Protein AF-A0A820G602-F1 (afdb_monomer)

Radius of gyration: 16.08 Å; Cα contacts (8 Å, |Δi|>4): 334; chains: 1; bounding box: 43×34×41 Å

Structure (mmCIF, N/CA/C/O backbone):
data_AF-A0A820G602-F1
#
_entry.id   AF-A0A820G602-F1
#
loop_
_atom_site.group_PDB
_atom_site.id
_atom_site.type_symbol
_atom_site.label_atom_id
_atom_site.label_alt_id
_atom_site.label_comp_id
_atom_site.label_asym_id
_atom_site.label_entity_id
_atom_site.label_seq_id
_atom_site.pdbx_PDB_ins_code
_atom_site.Cartn_x
_atom_site.Cartn_y
_atom_site.Cartn_z
_atom_site.occupancy
_atom_site.B_iso_or_equiv
_atom_site.auth_seq_id
_atom_site.auth_comp_id
_atom_site.auth_asym_id
_atom_site.auth_atom_id
_atom_site.pdbx_PDB_model_num
ATOM 1 N N . LEU A 1 1 ? -22.737 11.277 -10.919 1.00 36.53 1 LEU A N 1
ATOM 2 C CA . LEU A 1 1 ? -23.118 11.255 -9.490 1.00 36.53 1 LEU A CA 1
ATOM 3 C C . LEU A 1 1 ? -22.061 12.029 -8.720 1.00 36.53 1 LEU A C 1
ATOM 5 O O . LEU A 1 1 ? -20.989 11.486 -8.482 1.00 36.53 1 LEU A O 1
ATOM 9 N N . LEU A 1 2 ? -22.331 13.298 -8.410 1.00 34.22 2 LEU A N 1
ATOM 10 C CA . LEU A 1 2 ? -21.538 14.031 -7.430 1.00 34.22 2 LEU A CA 1
ATOM 11 C C . LEU A 1 2 ? -21.716 13.330 -6.078 1.00 34.22 2 LEU A C 1
ATOM 13 O O . LEU A 1 2 ? -22.842 13.138 -5.623 1.00 34.22 2 LEU A O 1
ATOM 17 N N . PHE A 1 3 ? -20.614 12.887 -5.479 1.00 49.41 3 PHE A N 1
ATOM 18 C CA . PHE A 1 3 ? -20.607 12.390 -4.109 1.00 49.41 3 PHE A CA 1
ATOM 19 C C . PHE A 1 3 ? -21.073 13.522 -3.190 1.00 49.41 3 PHE A C 1
ATOM 21 O O . PHE A 1 3 ? -20.454 14.584 -3.166 1.00 49.41 3 PHE A O 1
ATOM 28 N N . ILE A 1 4 ? -22.119 13.289 -2.394 1.00 47.59 4 ILE A N 1
ATOM 29 C CA . ILE A 1 4 ? -22.323 14.058 -1.165 1.00 47.59 4 ILE A CA 1
ATOM 30 C C . ILE A 1 4 ? -21.182 13.630 -0.242 1.00 47.59 4 ILE A C 1
ATOM 32 O O . ILE A 1 4 ? -21.273 12.637 0.482 1.00 47.59 4 ILE A O 1
ATOM 36 N N . ILE A 1 5 ? -20.046 14.316 -0.345 1.00 57.25 5 ILE A N 1
ATOM 37 C CA . ILE A 1 5 ? -19.000 14.214 0.659 1.00 57.25 5 ILE A CA 1
ATOM 38 C C . ILE A 1 5 ? -19.613 14.809 1.921 1.00 57.25 5 ILE A C 1
ATOM 40 O O . ILE A 1 5 ? -20.009 15.971 1.943 1.00 57.25 5 ILE A O 1
ATOM 44 N N . ASN A 1 6 ? -19.751 13.992 2.962 1.00 68.44 6 ASN A N 1
ATOM 45 C CA . ASN A 1 6 ? -20.159 14.488 4.266 1.00 68.44 6 ASN A CA 1
ATOM 46 C C . ASN A 1 6 ? -19.109 15.519 4.715 1.00 68.44 6 ASN A C 1
ATOM 48 O O . ASN A 1 6 ? -17.967 15.143 4.986 1.00 68.44 6 ASN A O 1
ATOM 52 N N . TYR A 1 7 ? -19.488 16.798 4.756 1.00 71.44 7 TYR A N 1
ATOM 53 C CA . TYR A 1 7 ? -18.590 17.909 5.086 1.00 71.44 7 TYR A CA 1
ATOM 54 C C . TYR A 1 7 ? -17.872 17.704 6.421 1.00 71.44 7 TYR A C 1
ATOM 56 O O . TYR A 1 7 ? -16.685 18.004 6.517 1.00 71.44 7 TYR A O 1
ATOM 64 N N . ASN A 1 8 ? -18.536 17.089 7.407 1.00 73.44 8 ASN A N 1
ATOM 65 C CA . ASN A 1 8 ? -17.904 16.756 8.682 1.00 73.44 8 ASN A CA 1
ATOM 66 C C . ASN A 1 8 ? -16.764 15.758 8.469 1.00 73.44 8 ASN A C 1
ATOM 68 O O . ASN A 1 8 ? -15.664 15.953 8.970 1.00 73.44 8 ASN A O 1
ATOM 72 N N . LYS A 1 9 ? -16.993 14.709 7.671 1.00 79.00 9 LYS A N 1
ATOM 73 C CA . LYS A 1 9 ? -15.964 13.704 7.377 1.00 79.00 9 LYS A CA 1
ATOM 74 C C . LYS A 1 9 ? -14.769 14.308 6.637 1.00 79.00 9 LYS A C 1
ATOM 76 O O . LYS A 1 9 ? -13.642 13.934 6.939 1.00 79.00 9 LYS A O 1
ATOM 81 N N . LEU A 1 10 ? -15.007 15.218 5.692 1.00 79.62 10 LEU A N 1
ATOM 82 C CA . LEU A 1 10 ? -13.926 15.906 4.986 1.00 79.62 10 LEU A CA 1
ATOM 83 C C . LEU A 1 10 ? -13.111 16.779 5.945 1.00 79.62 10 LEU A C 1
ATOM 85 O O . LEU A 1 10 ? -11.894 16.654 5.974 1.00 79.62 10 LEU A O 1
ATOM 89 N N . PHE A 1 11 ? -13.785 17.573 6.781 1.00 79.06 11 PHE A N 1
ATOM 90 C CA . PHE A 1 11 ? -13.139 18.408 7.792 1.00 79.06 11 PHE A CA 1
ATOM 91 C C . PHE A 1 11 ? -12.258 17.588 8.746 1.00 79.06 11 PHE A C 1
ATOM 93 O O . PHE A 1 11 ? -11.092 17.922 8.937 1.00 79.06 11 PHE A O 1
ATOM 100 N N . TYR A 1 12 ? -12.772 16.477 9.290 1.00 79.31 12 TYR A N 1
ATOM 101 C CA . TYR A 1 12 ? -11.990 15.596 10.168 1.00 79.31 12 TYR A CA 1
ATOM 102 C C . TYR A 1 12 ? -10.765 14.999 9.468 1.00 79.31 12 TYR A C 1
ATOM 104 O O . TYR A 1 12 ? -9.694 14.926 10.066 1.00 79.31 12 TYR A O 1
ATOM 112 N N . VAL A 1 13 ? -10.906 14.574 8.207 1.00 83.19 13 VAL A N 1
ATOM 113 C CA . VAL A 1 13 ? -9.786 14.027 7.427 1.00 83.19 13 VAL A CA 1
ATOM 114 C C . VAL A 1 13 ? -8.696 15.078 7.222 1.00 83.19 13 VAL A C 1
ATOM 116 O O . VAL A 1 13 ? -7.532 14.768 7.459 1.00 83.19 13 VAL A O 1
ATOM 119 N N . THR A 1 14 ? -9.068 16.306 6.854 1.00 78.75 14 THR A N 1
ATOM 120 C CA . THR A 1 14 ? -8.123 17.415 6.664 1.00 78.75 14 THR A CA 1
ATOM 121 C C . THR A 1 14 ? -7.446 17.814 7.977 1.00 78.75 14 THR A C 1
ATOM 123 O O . THR A 1 14 ? -6.227 17.924 8.025 1.00 78.75 14 THR A O 1
ATOM 126 N N . TYR A 1 15 ? -8.198 17.926 9.076 1.00 79.56 15 TYR A N 1
ATOM 127 C CA . TYR A 1 15 ? -7.631 18.260 10.386 1.00 79.56 15 TYR A CA 1
ATOM 128 C C . TYR A 1 15 ? -6.625 17.208 10.886 1.00 79.56 15 TYR A C 1
ATOM 130 O O . TYR A 1 15 ? -5.530 17.534 11.350 1.00 79.56 15 TYR A O 1
ATOM 138 N N . GLU A 1 16 ? -6.963 15.919 10.780 1.00 81.06 16 GLU A N 1
ATOM 139 C CA . GLU A 1 16 ? -6.028 14.854 11.151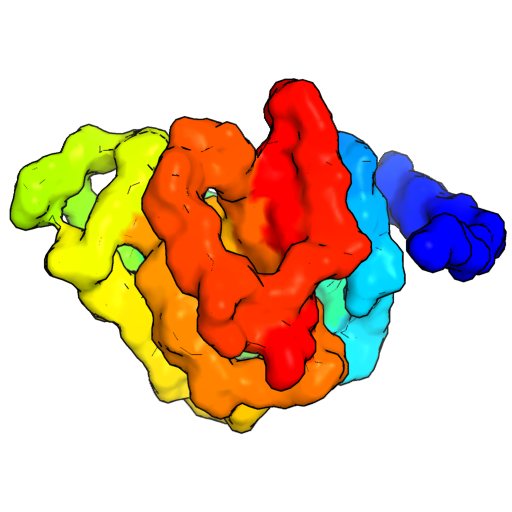 1.00 81.06 16 GLU A CA 1
ATOM 140 C C . GLU A 1 16 ? -4.845 14.741 10.176 1.00 81.06 16 GLU A C 1
ATOM 142 O O . GLU A 1 16 ? -3.813 14.185 10.539 1.00 81.06 16 GLU A O 1
ATOM 147 N N . GLU A 1 17 ? -4.967 15.210 8.931 1.00 85.00 17 GLU A N 1
ATOM 148 C CA . GLU A 1 17 ? -3.828 15.322 8.020 1.00 85.00 17 GLU A CA 1
ATOM 149 C C . GLU A 1 17 ? -2.841 16.388 8.502 1.00 85.00 17 GLU A C 1
ATOM 151 O O . GLU A 1 17 ? -1.663 16.078 8.671 1.00 85.00 17 GLU A O 1
ATOM 156 N N . GLU A 1 18 ? -3.320 17.602 8.773 1.00 79.94 18 GLU A N 1
ATOM 157 C CA . GLU A 1 18 ? -2.494 18.739 9.203 1.00 79.94 18 GLU A CA 1
ATOM 158 C C . GLU A 1 18 ? -1.742 18.466 10.512 1.00 79.94 18 GLU A C 1
ATOM 160 O O . GLU A 1 18 ? -0.625 18.942 10.710 1.00 79.94 18 GLU A O 1
ATOM 165 N N . THR A 1 19 ? -2.332 17.666 11.401 1.00 81.44 19 THR A N 1
ATOM 166 C CA . THR A 1 19 ? -1.770 17.360 12.725 1.00 81.44 19 THR A CA 1
ATOM 167 C C . THR A 1 19 ? -0.906 16.093 12.762 1.00 81.44 19 THR A C 1
ATOM 169 O O . THR A 1 19 ? -0.217 15.847 13.756 1.00 81.44 19 THR A O 1
ATOM 172 N N . ASN A 1 20 ? -0.887 15.271 11.704 1.00 89.50 20 ASN A N 1
ATOM 173 C CA . ASN A 1 20 ? -0.125 14.021 11.695 1.00 89.50 20 ASN A CA 1
ATOM 174 C C . ASN A 1 20 ? 1.313 14.226 11.207 1.00 89.50 20 ASN A C 1
ATOM 176 O O . ASN A 1 20 ? 1.560 14.554 10.048 1.00 89.50 20 ASN A O 1
ATOM 180 N N . LYS A 1 21 ? 2.283 13.894 12.064 1.00 90.81 21 LYS A N 1
ATOM 181 C CA . LYS A 1 21 ? 3.719 14.057 11.782 1.00 90.81 21 LYS A CA 1
ATOM 182 C C . LYS A 1 21 ? 4.243 13.325 10.536 1.00 90.81 21 LYS A C 1
ATOM 184 O O . LYS A 1 21 ? 5.323 13.660 10.066 1.00 90.81 21 LYS A O 1
ATOM 189 N N . TYR A 1 22 ? 3.538 12.308 10.030 1.00 92.31 22 TYR A N 1
ATOM 190 C CA . TYR A 1 22 ? 3.945 11.579 8.824 1.00 92.31 22 TYR A CA 1
ATOM 191 C C . TYR A 1 22 ? 3.287 12.106 7.548 1.00 92.31 22 TYR A C 1
ATOM 193 O O . TYR A 1 22 ? 3.786 11.804 6.467 1.00 92.31 22 TYR A O 1
ATOM 201 N N . ALA A 1 23 ? 2.192 12.871 7.642 1.00 90.25 23 ALA A N 1
ATOM 202 C CA . ALA A 1 23 ? 1.401 13.272 6.477 1.00 90.25 23 ALA A CA 1
ATOM 203 C C . ALA A 1 23 ? 2.241 14.031 5.442 1.00 90.25 23 ALA A C 1
ATOM 205 O O . ALA A 1 23 ? 2.237 13.677 4.264 1.00 90.25 23 ALA A O 1
ATOM 206 N N . SER A 1 24 ? 3.023 15.013 5.896 1.00 89.75 24 SER A N 1
ATOM 207 C CA . SER A 1 24 ? 3.898 15.833 5.049 1.00 89.75 24 SER A CA 1
ATOM 208 C C . SER A 1 24 ? 5.086 15.075 4.448 1.00 89.75 24 SER A C 1
ATOM 210 O O . SER A 1 24 ? 5.707 15.576 3.515 1.00 89.75 24 SER A O 1
ATOM 212 N N . LEU A 1 25 ? 5.399 13.875 4.950 1.00 94.00 25 LEU A N 1
ATOM 213 C CA . LEU A 1 25 ? 6.505 13.040 4.468 1.00 94.00 25 LEU A CA 1
ATOM 214 C C . LEU A 1 25 ? 6.073 12.064 3.366 1.00 94.00 25 LEU A C 1
ATOM 216 O O . LEU A 1 25 ? 6.915 11.512 2.660 1.00 94.00 25 LEU A O 1
ATOM 220 N N . VAL A 1 26 ? 4.770 11.815 3.216 1.00 94.12 26 VAL A N 1
ATOM 221 C CA . VAL A 1 26 ? 4.254 10.961 2.140 1.00 94.12 26 VAL A CA 1
ATOM 222 C C . VAL A 1 26 ? 4.432 11.674 0.803 1.00 94.12 26 VAL A C 1
ATOM 224 O O . VAL A 1 26 ? 3.948 12.793 0.629 1.00 94.12 26 VAL A O 1
ATOM 227 N N . PHE A 1 27 ? 5.043 10.986 -0.163 1.00 92.00 27 PHE A N 1
ATOM 228 C CA . PHE A 1 27 ? 5.264 11.456 -1.535 1.00 92.00 27 PHE A CA 1
ATOM 229 C C . PHE A 1 27 ? 3.980 11.436 -2.387 1.00 92.00 27 PHE A C 1
ATOM 231 O O . PHE A 1 27 ? 3.929 10.858 -3.465 1.00 92.00 27 PHE A O 1
ATOM 238 N N . MET A 1 28 ? 2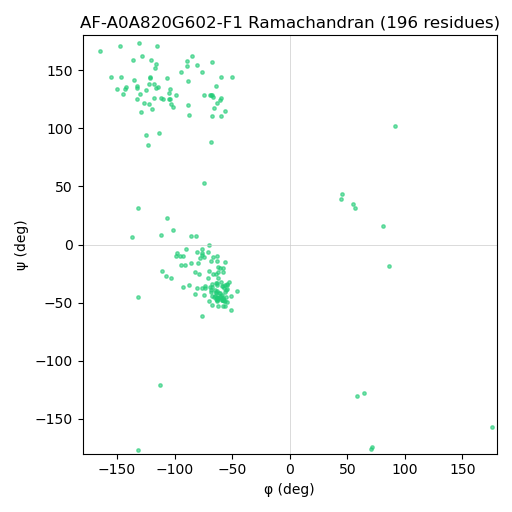.927 12.071 -1.880 1.00 91.94 28 MET A N 1
ATOM 239 C CA . MET A 1 28 ? 1.642 12.291 -2.539 1.00 91.94 28 MET A CA 1
ATOM 240 C C . MET A 1 28 ? 1.214 13.736 -2.287 1.00 91.94 28 MET A C 1
ATOM 242 O O . MET A 1 28 ? 1.650 14.366 -1.320 1.00 91.94 28 MET A O 1
ATOM 246 N N . SER A 1 29 ? 0.333 14.276 -3.121 1.00 91.44 29 SER A N 1
ATOM 247 C CA . SER A 1 29 ? -0.314 15.549 -2.788 1.00 91.44 29 SER A CA 1
ATOM 248 C C . SER A 1 29 ? -1.256 15.391 -1.584 1.00 91.44 29 SER A C 1
ATOM 250 O O . SER A 1 29 ? -1.747 14.295 -1.300 1.00 91.44 29 SER A O 1
ATOM 252 N N . ALA A 1 30 ? -1.547 16.493 -0.884 1.00 90.44 30 ALA A N 1
ATOM 253 C CA . ALA A 1 30 ? -2.532 16.491 0.205 1.00 90.44 30 ALA A CA 1
ATOM 254 C C . ALA A 1 30 ? -3.909 16.004 -0.263 1.00 90.44 30 ALA A C 1
ATOM 256 O O . ALA A 1 30 ? -4.582 15.231 0.413 1.00 90.44 30 ALA A O 1
ATOM 257 N N . GLU A 1 31 ? -4.298 16.374 -1.483 1.00 89.75 31 GLU A N 1
ATOM 258 C CA . GLU A 1 31 ? -5.542 15.904 -2.079 1.00 89.75 31 GLU A CA 1
ATOM 259 C C . GLU A 1 31 ? -5.572 14.383 -2.265 1.00 89.75 31 GLU A C 1
ATOM 261 O O . GLU A 1 31 ? -6.549 13.742 -1.888 1.00 89.75 31 GLU A O 1
ATOM 266 N N . GLU A 1 32 ? -4.505 13.783 -2.794 1.00 92.31 32 GLU A N 1
ATOM 267 C CA . GLU A 1 32 ? -4.427 12.329 -2.983 1.00 92.31 32 GLU A CA 1
ATOM 268 C C . GLU A 1 32 ? -4.465 11.585 -1.646 1.00 92.31 32 GLU A C 1
ATOM 270 O O . GLU A 1 32 ? -5.200 10.602 -1.506 1.00 92.31 32 GLU A O 1
ATOM 275 N N . ARG A 1 33 ? -3.748 12.091 -0.633 1.00 94.12 33 ARG A N 1
ATOM 276 C CA . ARG A 1 33 ? -3.827 11.553 0.731 1.00 94.12 33 ARG A CA 1
ATOM 277 C C . ARG A 1 33 ? -5.245 11.630 1.279 1.00 94.12 33 ARG A C 1
ATOM 279 O O . ARG A 1 33 ? -5.748 10.626 1.784 1.00 94.12 33 ARG A O 1
ATOM 286 N N . ASN A 1 34 ? -5.904 12.777 1.144 1.00 92.62 34 ASN A N 1
ATOM 287 C CA . ASN A 1 34 ? -7.266 12.984 1.628 1.00 92.62 34 ASN A CA 1
ATOM 288 C C . ASN A 1 34 ? -8.274 12.091 0.915 1.00 92.62 34 ASN A C 1
ATOM 290 O O . ASN A 1 34 ? -9.120 11.482 1.570 1.00 92.62 34 ASN A O 1
ATOM 294 N N . ILE A 1 35 ? -8.143 11.925 -0.401 1.00 93.25 35 ILE A N 1
ATOM 295 C CA . ILE A 1 35 ? -8.945 10.975 -1.173 1.00 93.25 35 ILE A CA 1
ATOM 296 C C . ILE A 1 35 ? -8.792 9.569 -0.600 1.00 93.25 35 ILE A C 1
ATOM 298 O O . ILE A 1 35 ? -9.807 8.953 -0.286 1.00 93.25 35 ILE A O 1
ATOM 302 N N . ILE A 1 36 ? -7.566 9.063 -0.422 1.00 96.00 36 ILE A N 1
ATOM 303 C CA . ILE A 1 36 ? -7.339 7.722 0.145 1.00 96.00 36 ILE A CA 1
ATOM 304 C C . ILE A 1 36 ? -7.989 7.629 1.528 1.00 96.00 36 ILE A C 1
ATOM 306 O O . ILE A 1 36 ? -8.774 6.715 1.797 1.00 96.00 36 ILE A O 1
ATOM 310 N N . ARG A 1 37 ? -7.738 8.622 2.385 1.00 95.06 37 ARG A N 1
ATOM 311 C CA . ARG A 1 37 ? -8.260 8.695 3.751 1.00 95.06 37 ARG A CA 1
ATOM 312 C C . ARG A 1 37 ? -9.777 8.682 3.851 1.00 95.06 37 ARG A C 1
ATOM 314 O O . ARG A 1 37 ? -10.299 8.049 4.767 1.00 95.06 37 ARG A O 1
ATOM 321 N N . LEU A 1 38 ? -10.497 9.299 2.914 1.00 95.00 38 LEU A N 1
ATOM 322 C CA . LEU A 1 38 ? -11.964 9.257 2.883 1.00 95.00 38 LEU A CA 1
ATOM 323 C C . LEU A 1 38 ? -12.509 7.824 2.810 1.00 95.00 38 LEU A C 1
ATOM 325 O O . LEU A 1 38 ? -13.641 7.573 3.231 1.00 95.00 38 LEU A O 1
ATOM 329 N N . TYR A 1 39 ? -11.719 6.872 2.322 1.00 96.19 39 TYR A N 1
ATOM 330 C CA . TYR A 1 39 ? -12.107 5.471 2.238 1.00 96.19 39 TYR A CA 1
ATOM 331 C C . TYR A 1 39 ? -11.572 4.614 3.392 1.00 96.19 39 TYR A C 1
ATOM 333 O O . TYR A 1 39 ? -11.987 3.460 3.478 1.00 96.19 39 TYR A O 1
ATOM 341 N N . LEU A 1 40 ? -10.710 5.113 4.283 1.00 97.31 40 LEU A N 1
ATOM 342 C CA . LEU A 1 40 ? -10.138 4.327 5.388 1.00 97.31 40 LEU A CA 1
ATOM 343 C C . LEU A 1 40 ? -11.004 4.391 6.659 1.00 97.31 40 LEU A C 1
ATOM 345 O O . LEU A 1 40 ? -11.766 5.335 6.861 1.00 97.31 40 LEU A O 1
ATOM 349 N N . ASN A 1 41 ? -10.917 3.354 7.497 1.00 96.69 41 ASN A N 1
ATOM 350 C CA . ASN A 1 41 ? -11.515 3.289 8.833 1.00 96.69 41 ASN A CA 1
ATOM 351 C C . ASN A 1 41 ? -10.898 2.126 9.635 1.00 96.69 41 ASN A C 1
ATOM 353 O O . ASN A 1 41 ? -10.279 1.221 9.069 1.00 96.69 41 ASN A O 1
ATOM 357 N N . LYS A 1 42 ? -11.142 2.132 10.950 1.00 97.50 42 LYS A N 1
ATOM 358 C CA . LYS A 1 42 ? -10.566 1.204 11.931 1.00 97.50 42 LYS A CA 1
ATOM 359 C C . LYS A 1 42 ? -11.055 -0.243 11.862 1.00 97.50 42 LYS A C 1
ATOM 361 O O . LYS A 1 42 ? -10.564 -1.035 12.651 1.00 97.50 42 LYS A O 1
ATOM 366 N N . SER A 1 43 ? -11.966 -0.613 10.962 1.00 98.06 43 SER A N 1
ATOM 367 C CA . SER A 1 43 ? -12.315 -2.022 10.723 1.00 98.06 43 SER A CA 1
ATOM 368 C C . SER A 1 43 ? -11.614 -2.615 9.500 1.00 98.06 43 SER A C 1
ATOM 370 O O . SER A 1 43 ? -11.683 -3.823 9.302 1.00 98.06 43 SER A O 1
ATOM 372 N N . HIS A 1 44 ? -10.952 -1.801 8.672 1.00 98.69 44 HIS A N 1
ATOM 373 C CA . HIS A 1 44 ? -10.350 -2.279 7.429 1.00 98.69 44 HIS A CA 1
ATOM 374 C C . HIS A 1 44 ? -9.042 -3.052 7.631 1.00 98.69 44 HIS A C 1
ATOM 376 O O . HIS A 1 44 ? -8.219 -2.725 8.491 1.00 98.69 44 HIS A O 1
ATOM 382 N N . THR A 1 45 ? -8.821 -4.011 6.735 1.00 98.88 45 THR A N 1
ATOM 383 C CA . THR A 1 45 ? -7.535 -4.653 6.455 1.00 98.88 45 THR A CA 1
ATOM 384 C C . THR A 1 45 ? -6.968 -4.095 5.152 1.00 98.88 45 THR A C 1
ATOM 386 O O . THR A 1 45 ? -7.611 -4.187 4.102 1.00 98.88 45 THR A O 1
ATOM 389 N N . MET A 1 46 ? -5.774 -3.503 5.214 1.00 98.81 46 MET A N 1
ATOM 390 C CA . MET A 1 46 ? -5.152 -2.801 4.091 1.00 98.81 46 MET A CA 1
ATOM 391 C C . MET A 1 46 ? -3.878 -3.493 3.601 1.00 98.81 46 MET A C 1
ATOM 393 O O . MET A 1 46 ? -3.038 -3.893 4.405 1.00 98.81 46 MET A O 1
ATOM 397 N N . LEU A 1 47 ? -3.743 -3.611 2.279 1.00 98.88 47 LEU A N 1
ATOM 398 C CA . LEU A 1 47 ? -2.524 -4.034 1.588 1.00 98.88 47 LEU A CA 1
ATOM 399 C C . LEU A 1 47 ? -1.858 -2.839 0.908 1.00 98.88 47 LEU A C 1
ATOM 401 O O . LEU A 1 47 ? -2.536 -1.995 0.327 1.00 98.88 47 LEU A O 1
ATOM 405 N N . GLU A 1 48 ? -0.536 -2.822 0.908 1.00 98.81 48 GLU A N 1
ATOM 406 C CA . GLU A 1 48 ? 0.285 -1.892 0.151 1.00 98.81 48 GLU A CA 1
ATOM 407 C C . GLU A 1 48 ? 1.361 -2.636 -0.646 1.00 98.81 48 GLU A C 1
ATOM 409 O O . GLU A 1 48 ? 2.111 -3.452 -0.109 1.00 98.81 48 GLU A O 1
ATOM 414 N N . TYR A 1 49 ? 1.449 -2.320 -1.934 1.00 98.56 49 TYR A N 1
ATOM 415 C CA . TYR A 1 49 ? 2.604 -2.620 -2.773 1.00 98.56 49 TYR A CA 1
ATOM 416 C C . TYR A 1 49 ? 3.430 -1.347 -2.932 1.00 98.56 49 TYR A C 1
ATOM 418 O O . TYR A 1 49 ? 2.938 -0.387 -3.521 1.00 98.56 49 TYR A O 1
ATOM 426 N N . GLY A 1 50 ? 4.681 -1.373 -2.466 1.00 97.75 50 GLY A N 1
ATOM 427 C CA . GLY A 1 50 ? 5.573 -0.213 -2.426 1.00 97.75 50 GLY A CA 1
ATOM 428 C C . GLY A 1 50 ? 5.438 0.492 -1.085 1.00 97.75 50 GLY A C 1
ATOM 429 O O . GLY A 1 50 ? 4.455 1.179 -0.844 1.00 97.75 50 GLY A O 1
ATOM 430 N N . SER A 1 51 ? 6.399 0.277 -0.194 1.00 98.12 51 SER A N 1
ATOM 431 C CA . SER A 1 51 ? 6.362 0.835 1.155 1.00 98.12 51 SER A CA 1
ATOM 432 C C . SER A 1 51 ? 6.912 2.257 1.194 1.00 98.12 51 SER A C 1
ATOM 434 O O . SER A 1 51 ? 7.648 2.695 0.308 1.00 98.12 51 SER A O 1
ATOM 436 N N . GLY A 1 52 ? 6.611 2.990 2.259 1.00 97.69 52 GLY A N 1
ATOM 437 C CA . GLY A 1 52 ? 7.136 4.335 2.434 1.00 97.69 52 GLY A CA 1
ATOM 438 C C . GLY A 1 52 ? 6.585 5.038 3.660 1.00 97.69 52 GLY A C 1
ATOM 439 O O . GLY A 1 52 ? 6.082 4.426 4.602 1.00 97.69 52 GLY A O 1
ATOM 440 N N . TYR A 1 53 ? 6.627 6.368 3.629 1.00 97.94 53 TYR A N 1
ATOM 441 C CA . TYR A 1 53 ? 5.913 7.172 4.619 1.00 97.94 53 TYR A CA 1
ATOM 442 C C . TYR A 1 53 ? 4.392 6.958 4.546 1.00 97.94 53 TYR A C 1
ATOM 444 O O . TYR A 1 53 ? 3.718 7.116 5.561 1.00 97.94 53 TYR A O 1
ATOM 452 N N . SER A 1 54 ? 3.857 6.520 3.400 1.00 98.12 54 SER A N 1
ATOM 453 C CA . SER A 1 54 ? 2.482 6.022 3.251 1.00 98.12 54 SER A CA 1
ATOM 454 C C . SER A 1 54 ? 2.183 4.863 4.206 1.00 98.12 54 SER A C 1
ATOM 456 O O . SER A 1 54 ? 1.138 4.874 4.852 1.00 98.12 54 SER A O 1
ATOM 458 N N . THR A 1 55 ? 3.122 3.930 4.392 1.00 98.62 55 THR A N 1
ATOM 459 C CA . THR A 1 55 ? 3.010 2.820 5.353 1.00 98.62 55 THR A CA 1
ATOM 460 C C . THR A 1 55 ? 2.856 3.333 6.785 1.00 98.62 55 THR A C 1
ATOM 462 O O . THR A 1 55 ? 1.987 2.879 7.529 1.00 98.62 55 THR A O 1
ATOM 465 N N . LEU A 1 56 ? 3.667 4.320 7.180 1.00 98.44 56 LEU A N 1
ATOM 466 C CA . LEU A 1 56 ? 3.610 4.937 8.513 1.00 98.44 56 LEU A CA 1
ATOM 467 C C . LEU A 1 56 ? 2.325 5.757 8.697 1.00 98.44 56 LEU A C 1
ATOM 469 O O . LEU A 1 56 ? 1.717 5.747 9.766 1.00 98.44 56 LEU A O 1
ATOM 473 N N . TYR A 1 57 ? 1.900 6.463 7.652 1.00 98.38 57 TYR A N 1
ATOM 474 C CA . TYR A 1 57 ? 0.744 7.344 7.690 1.00 98.38 57 TYR A CA 1
ATOM 475 C C . TYR A 1 57 ? -0.576 6.567 7.658 1.00 98.38 57 TYR A C 1
ATOM 477 O O . TYR A 1 57 ? -1.340 6.621 8.618 1.00 98.38 57 TYR A O 1
ATOM 485 N N . PHE A 1 58 ? -0.843 5.807 6.592 1.00 98.56 58 PHE A N 1
ATOM 486 C CA . PHE A 1 58 ? -2.145 5.178 6.364 1.00 98.56 58 PHE A CA 1
ATOM 487 C C . PHE A 1 58 ? -2.456 4.026 7.322 1.00 98.56 58 PHE A C 1
ATOM 489 O O . PHE A 1 58 ? -3.628 3.814 7.645 1.00 98.56 58 PHE A O 1
ATOM 496 N N . SER A 1 59 ? -1.439 3.320 7.834 1.00 98.44 59 SER A N 1
ATOM 497 C CA . SER A 1 59 ? -1.644 2.268 8.842 1.00 98.44 59 SER A CA 1
ATOM 498 C C . SER A 1 59 ? -2.381 2.786 10.076 1.00 98.44 59 SER A C 1
ATOM 500 O O . SER A 1 59 ? -3.255 2.101 10.601 1.00 98.44 59 SER A O 1
ATOM 502 N N . GLN A 1 60 ? -2.152 4.039 10.475 1.00 97.44 60 GLN A N 1
ATOM 503 C CA . GLN A 1 60 ? -2.813 4.653 11.628 1.00 97.44 60 GLN A CA 1
ATOM 504 C C . GLN A 1 60 ? -4.334 4.794 11.477 1.00 97.44 60 GLN A C 1
ATOM 506 O O . GLN A 1 60 ? -4.999 5.085 12.468 1.00 97.44 60 GLN A O 1
ATOM 511 N N . PHE A 1 61 ? -4.914 4.557 10.297 1.00 97.88 61 PHE A N 1
ATOM 512 C CA . PHE A 1 61 ? -6.354 4.703 10.044 1.00 97.88 61 PHE A CA 1
ATOM 513 C C . PHE A 1 61 ? -7.075 3.379 9.783 1.00 97.88 61 PHE A C 1
ATOM 515 O O . PHE A 1 61 ? -8.254 3.400 9.434 1.00 97.88 61 PHE A O 1
ATOM 522 N N . VAL A 1 62 ? -6.401 2.240 9.965 1.00 98.56 62 VAL A N 1
ATOM 523 C CA . VAL A 1 62 ? -6.961 0.899 9.731 1.00 98.56 62 VAL A CA 1
ATOM 524 C C . VAL A 1 62 ? -6.707 -0.050 10.909 1.00 98.56 62 VAL A C 1
ATOM 526 O O . VAL A 1 62 ? -6.031 0.321 11.868 1.00 98.56 62 VAL A O 1
ATOM 529 N N . ASN A 1 63 ? -7.295 -1.252 10.869 1.00 98.56 63 ASN A N 1
ATOM 530 C CA . ASN A 1 63 ? -7.110 -2.289 11.895 1.00 98.56 63 ASN A CA 1
ATOM 531 C C . ASN A 1 63 ? -5.822 -3.096 11.691 1.00 98.56 63 ASN A C 1
ATOM 533 O O . ASN A 1 63 ? -5.119 -3.451 12.636 1.00 98.56 63 ASN A O 1
ATOM 537 N N . ALA A 1 64 ? -5.554 -3.447 10.436 1.00 98.81 64 ALA A N 1
ATOM 538 C CA . ALA A 1 64 ? -4.461 -4.319 10.048 1.00 98.81 64 ALA A CA 1
ATOM 539 C C . ALA A 1 64 ? -3.861 -3.820 8.740 1.00 98.81 64 ALA A C 1
ATOM 541 O O . ALA A 1 64 ? -4.593 -3.480 7.808 1.00 98.81 64 ALA A O 1
ATOM 542 N N . TYR A 1 65 ? -2.534 -3.783 8.679 1.00 98.88 65 TYR A N 1
ATOM 543 C CA . TYR A 1 65 ? -1.818 -3.267 7.521 1.00 98.88 65 TYR A CA 1
ATOM 544 C C . TYR A 1 65 ? -0.706 -4.228 7.100 1.00 98.88 65 TYR A C 1
ATOM 546 O O . TYR A 1 65 ? 0.043 -4.742 7.934 1.00 98.88 65 TYR A O 1
ATOM 554 N N . TYR A 1 66 ? -0.618 -4.477 5.800 1.00 98.88 66 TYR A N 1
ATOM 555 C CA . TYR A 1 66 ? 0.357 -5.355 5.168 1.00 98.88 66 TYR A CA 1
ATOM 556 C C . TYR A 1 66 ? 1.085 -4.561 4.091 1.00 98.88 66 TYR A C 1
ATOM 558 O O . TYR A 1 66 ? 0.430 -3.884 3.304 1.00 98.88 66 TYR A O 1
ATOM 566 N N . SER A 1 67 ? 2.413 -4.635 4.040 1.00 98.81 67 SER A N 1
ATOM 567 C CA . SER A 1 67 ? 3.198 -3.893 3.047 1.00 98.81 67 SER A CA 1
ATOM 568 C C . SER A 1 67 ? 4.283 -4.767 2.416 1.00 98.81 67 SER A C 1
ATOM 570 O O . SER A 1 67 ? 4.885 -5.609 3.091 1.00 98.81 67 SER A O 1
ATOM 572 N N . ILE A 1 68 ? 4.498 -4.590 1.113 1.00 98.81 68 ILE A N 1
ATOM 573 C CA . ILE A 1 68 ? 5.429 -5.356 0.277 1.00 98.81 68 ILE A CA 1
ATOM 574 C C . ILE A 1 68 ? 6.417 -4.378 -0.363 1.00 98.81 68 ILE A C 1
ATOM 576 O O . ILE A 1 68 ? 6.016 -3.496 -1.124 1.00 98.81 68 ILE A O 1
ATOM 580 N N . GLU A 1 69 ? 7.710 -4.557 -0.100 1.00 98.44 69 GLU A N 1
ATOM 581 C CA . GLU A 1 69 ? 8.789 -3.709 -0.613 1.00 98.44 69 GLU A CA 1
ATOM 582 C C . GLU A 1 69 ? 9.796 -4.519 -1.430 1.00 98.44 69 GLU A C 1
ATOM 584 O O . GLU A 1 69 ? 10.110 -5.654 -1.091 1.00 98.44 69 GLU A O 1
ATOM 589 N N . HIS A 1 70 ? 10.326 -3.925 -2.497 1.00 97.31 70 HIS A N 1
ATOM 590 C CA . HIS A 1 70 ? 11.352 -4.526 -3.348 1.00 97.31 70 HIS A CA 1
ATOM 591 C C . HIS A 1 70 ? 12.758 -3.966 -3.105 1.00 97.31 70 HIS A C 1
ATOM 593 O O . HIS A 1 70 ? 13.759 -4.644 -3.338 1.00 97.31 70 HIS A O 1
ATOM 599 N N . ASN A 1 71 ? 12.848 -2.707 -2.677 1.00 95.81 71 ASN A N 1
ATOM 600 C CA . ASN A 1 71 ? 14.103 -2.017 -2.460 1.00 95.81 71 ASN A CA 1
ATOM 601 C C . ASN A 1 71 ? 14.600 -2.282 -1.038 1.00 95.81 71 ASN A C 1
ATOM 603 O O . ASN A 1 71 ? 14.031 -1.791 -0.069 1.00 95.81 71 ASN A O 1
ATOM 607 N N . GLU A 1 72 ? 15.692 -3.029 -0.911 1.00 96.19 72 GLU A N 1
ATOM 608 C CA . GLU A 1 72 ? 16.238 -3.430 0.388 1.00 96.19 72 GLU A CA 1
ATOM 609 C C . GLU A 1 72 ? 16.647 -2.243 1.272 1.00 96.19 72 GLU A C 1
ATOM 611 O O . GLU A 1 72 ? 16.391 -2.246 2.478 1.00 96.19 72 GLU A O 1
ATOM 616 N N . GLN A 1 73 ? 17.276 -1.219 0.692 1.00 95.69 73 GLN A N 1
ATOM 617 C CA . GLN A 1 73 ? 17.726 -0.064 1.466 1.00 95.69 73 GLN A CA 1
ATOM 618 C C . GLN A 1 73 ? 16.532 0.725 2.006 1.00 95.69 73 GLN A C 1
ATOM 620 O O . GLN A 1 73 ? 16.503 1.092 3.180 1.00 95.69 73 GLN A O 1
ATOM 625 N N . TRP A 1 74 ? 15.525 0.946 1.162 1.00 96.50 74 TRP A N 1
ATOM 626 C CA . TRP A 1 74 ? 14.289 1.601 1.560 1.00 96.50 74 TRP A CA 1
ATOM 627 C C . TRP A 1 74 ? 13.513 0.766 2.576 1.00 96.50 74 TRP A C 1
ATOM 629 O O . TRP A 1 74 ? 13.037 1.302 3.578 1.00 96.50 74 TRP A O 1
ATOM 639 N N . TYR A 1 75 ? 13.496 -0.557 2.390 1.00 98.38 75 TYR A N 1
ATOM 640 C CA . TYR A 1 75 ? 12.890 -1.481 3.331 1.00 98.38 75 TYR A CA 1
ATOM 641 C C . TYR A 1 75 ? 13.459 -1.299 4.736 1.00 98.38 75 TYR A C 1
ATOM 643 O O . TYR A 1 75 ? 12.697 -1.118 5.684 1.00 98.38 75 TYR A O 1
ATOM 651 N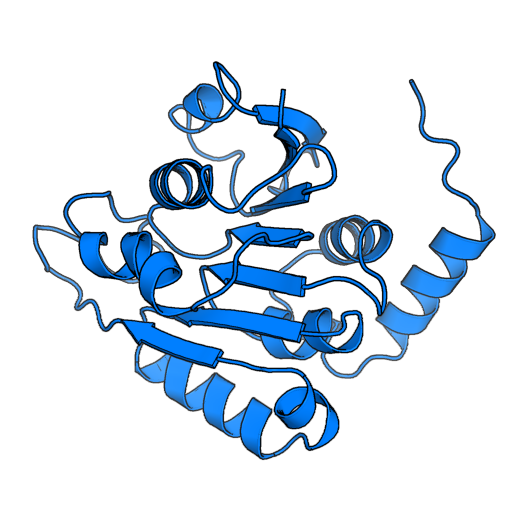 N . LYS A 1 76 ? 14.794 -1.275 4.860 1.00 98.50 76 LYS A N 1
ATOM 652 C CA . LYS A 1 76 ? 15.499 -1.063 6.133 1.00 98.50 76 LYS A CA 1
ATOM 653 C C . LYS A 1 76 ? 15.144 0.286 6.760 1.00 98.50 76 LYS A C 1
ATOM 655 O O . LYS A 1 76 ? 14.848 0.331 7.953 1.00 98.50 76 LYS A O 1
ATOM 660 N N . THR A 1 77 ? 15.106 1.360 5.968 1.00 98.25 77 THR A N 1
ATOM 661 C CA . THR A 1 77 ? 14.711 2.698 6.440 1.00 98.25 77 THR A CA 1
ATOM 662 C C . THR A 1 77 ? 13.305 2.693 7.038 1.00 98.25 77 THR A C 1
ATOM 664 O O . THR A 1 77 ? 13.111 3.115 8.179 1.00 98.25 77 THR A O 1
ATOM 667 N N . ILE A 1 78 ? 12.319 2.181 6.300 1.00 98.44 78 ILE A N 1
ATOM 668 C CA . ILE A 1 78 ? 10.926 2.154 6.756 1.00 98.44 78 ILE A CA 1
ATOM 669 C C . ILE A 1 78 ? 10.742 1.170 7.914 1.00 98.44 78 ILE A C 1
ATOM 671 O O . ILE A 1 78 ? 10.032 1.488 8.865 1.00 98.44 78 ILE A O 1
ATOM 675 N N . LYS A 1 79 ? 11.435 0.024 7.906 1.00 98.56 79 LYS A N 1
ATOM 676 C CA . LYS A 1 79 ? 11.414 -0.947 9.011 1.00 98.56 79 LYS A CA 1
ATOM 677 C C . LYS A 1 79 ? 11.875 -0.297 10.309 1.00 98.56 79 LYS A C 1
ATOM 679 O O . LYS A 1 79 ? 11.193 -0.426 11.318 1.00 98.56 79 LYS A O 1
ATOM 684 N N . ASN A 1 80 ? 12.970 0.460 10.260 1.00 98.44 80 ASN A N 1
ATOM 685 C CA . ASN A 1 80 ? 13.467 1.192 11.417 1.00 98.44 80 ASN A CA 1
ATOM 686 C C . ASN A 1 80 ? 12.424 2.187 11.955 1.00 98.44 80 ASN A C 1
ATOM 688 O O . ASN A 1 80 ? 12.206 2.257 13.160 1.00 98.44 80 ASN A O 1
ATOM 692 N N . LEU A 1 81 ? 11.735 2.926 11.079 1.00 98.25 81 LEU A N 1
ATOM 693 C CA . LEU A 1 81 ? 10.685 3.867 11.490 1.00 98.25 81 LEU A CA 1
ATOM 694 C C . LEU A 1 81 ? 9.443 3.169 12.066 1.00 98.25 81 LEU A C 1
ATOM 696 O O . LEU A 1 81 ? 8.838 3.691 13.003 1.00 98.25 81 LEU A O 1
ATOM 700 N N . ILE A 1 82 ? 9.069 2.005 11.524 1.00 98.25 82 ILE A N 1
ATOM 701 C CA . ILE A 1 82 ? 7.994 1.161 12.063 1.00 98.25 82 ILE A CA 1
ATOM 702 C C . ILE A 1 82 ? 8.370 0.685 13.470 1.00 98.25 82 ILE A C 1
ATOM 704 O O . ILE A 1 82 ? 7.576 0.842 14.393 1.00 98.25 82 ILE A O 1
ATOM 708 N N . ASP A 1 83 ? 9.587 0.169 13.652 1.00 97.88 83 ASP A N 1
ATOM 709 C CA . ASP A 1 83 ? 10.050 -0.398 14.925 1.00 97.88 83 ASP A CA 1
ATOM 710 C C . ASP A 1 83 ? 10.127 0.645 16.046 1.00 97.88 83 ASP A C 1
ATOM 712 O O . ASP A 1 83 ? 9.822 0.343 17.198 1.00 97.88 83 ASP A O 1
ATOM 716 N N . HIS A 1 84 ? 10.449 1.894 15.705 1.00 97.50 84 HIS A N 1
ATOM 717 C CA . HIS A 1 84 ? 10.486 3.017 16.647 1.00 97.50 84 HIS A CA 1
ATOM 718 C C . HIS A 1 84 ? 9.124 3.705 16.845 1.00 97.50 84 HIS A C 1
ATOM 720 O O . HIS A 1 84 ? 9.038 4.748 17.497 1.00 97.50 84 HIS A O 1
ATOM 726 N N . SER A 1 85 ? 8.041 3.149 16.296 1.00 96.94 85 SER A N 1
ATOM 727 C CA . SER A 1 85 ? 6.680 3.657 16.462 1.00 96.94 85 SER A CA 1
ATOM 728 C C . SER A 1 85 ? 5.771 2.555 17.012 1.00 96.94 85 SER A C 1
ATOM 730 O O . SER A 1 85 ? 5.206 1.786 16.233 1.00 96.94 85 SER A O 1
ATOM 732 N N . PRO A 1 86 ? 5.567 2.474 18.344 1.00 96.62 86 PRO A N 1
ATOM 733 C CA . PRO A 1 86 ? 4.754 1.418 18.956 1.00 96.62 86 PRO A CA 1
ATOM 734 C C . PRO A 1 86 ? 3.339 1.319 18.370 1.00 96.62 86 PRO A C 1
ATOM 736 O O . PRO A 1 86 ? 2.831 0.223 18.137 1.00 96.62 86 PRO A O 1
ATOM 739 N N . ILE A 1 87 ? 2.728 2.468 18.061 1.00 95.38 87 ILE A N 1
ATOM 740 C CA . ILE A 1 87 ? 1.402 2.537 17.437 1.00 95.38 87 ILE A CA 1
ATOM 741 C C . ILE A 1 87 ? 1.429 1.875 16.057 1.00 95.38 87 ILE A C 1
ATOM 743 O O . ILE A 1 87 ? 0.626 0.981 15.799 1.00 95.38 87 ILE A O 1
ATOM 747 N N . VAL A 1 88 ? 2.359 2.268 15.182 1.00 97.69 88 VAL A N 1
ATOM 748 C CA . VAL A 1 88 ? 2.438 1.711 13.822 1.00 97.69 88 VAL A CA 1
ATOM 749 C C . VAL A 1 88 ? 2.813 0.229 13.864 1.00 97.69 88 VAL A C 1
ATOM 751 O O . VAL A 1 88 ? 2.152 -0.583 13.218 1.00 97.69 88 VAL A O 1
ATOM 754 N N . SER A 1 89 ? 3.811 -0.138 14.670 1.00 97.94 89 SER A N 1
ATOM 755 C CA . SER A 1 89 ? 4.261 -1.523 14.846 1.00 97.94 89 SER A CA 1
ATOM 756 C C . SER A 1 89 ? 3.118 -2.458 15.266 1.00 97.94 89 SER A C 1
ATOM 758 O O . SER A 1 89 ? 2.986 -3.551 14.723 1.00 97.94 89 SER A O 1
ATOM 760 N N . SER A 1 90 ? 2.203 -2.007 16.136 1.00 98.06 90 SER A N 1
ATOM 761 C CA . SER A 1 90 ? 1.044 -2.816 16.557 1.00 98.06 90 SER A CA 1
ATOM 762 C C . SER A 1 90 ? 0.024 -3.112 15.438 1.00 98.06 90 SER A C 1
ATOM 764 O O . SER A 1 90 ? -0.705 -4.116 15.483 1.00 98.06 90 SER A O 1
ATOM 766 N N . ILE A 1 91 ? -0.034 -2.255 14.414 1.00 98.56 91 ILE A N 1
ATOM 767 C CA . ILE A 1 91 ? -1.002 -2.336 13.311 1.00 98.56 91 ILE A CA 1
ATOM 768 C C . ILE A 1 91 ? -0.430 -3.126 12.128 1.00 98.56 91 ILE A C 1
ATOM 770 O O . ILE A 1 91 ? -1.163 -3.872 11.469 1.00 98.56 91 ILE A O 1
ATOM 774 N N . ILE A 1 92 ? 0.871 -2.983 11.866 1.00 98.56 92 ILE A N 1
ATOM 775 C CA . ILE A 1 92 ? 1.567 -3.687 10.788 1.00 98.56 92 ILE A CA 1
ATOM 776 C C . ILE A 1 92 ? 1.618 -5.182 11.115 1.00 98.56 92 ILE A C 1
ATOM 778 O O . ILE A 1 92 ? 2.310 -5.617 12.030 1.00 98.56 92 ILE A O 1
ATOM 782 N N . LYS A 1 93 ? 0.873 -5.989 10.357 1.00 98.62 93 LYS A N 1
ATOM 783 C CA . LYS A 1 93 ? 0.790 -7.444 10.566 1.00 98.62 93 LYS A CA 1
ATOM 784 C C . LYS A 1 93 ? 1.877 -8.194 9.817 1.00 98.62 93 LYS A C 1
ATOM 786 O O . LYS A 1 93 ? 2.380 -9.201 10.306 1.00 98.62 93 LYS A O 1
ATOM 791 N N . LYS A 1 94 ? 2.248 -7.704 8.634 1.00 98.44 94 LYS A N 1
ATOM 792 C CA . LYS A 1 94 ? 3.389 -8.218 7.879 1.00 98.44 94 LYS A CA 1
ATOM 793 C C . LYS A 1 94 ? 4.007 -7.104 7.052 1.00 98.44 94 LYS A C 1
ATOM 795 O O . LYS A 1 94 ? 3.302 -6.374 6.359 1.00 98.44 94 LYS A O 1
ATOM 800 N N . TYR A 1 95 ? 5.326 -7.022 7.099 1.00 98.56 95 TYR A N 1
ATOM 801 C CA . TYR A 1 95 ? 6.105 -6.154 6.239 1.00 98.56 95 TYR A CA 1
ATOM 802 C C . TYR A 1 95 ? 7.201 -6.995 5.597 1.00 98.56 95 TYR A C 1
ATOM 804 O O . TYR A 1 95 ? 8.026 -7.565 6.309 1.00 98.56 95 TYR A O 1
ATOM 812 N N . ILE A 1 96 ? 7.134 -7.172 4.278 1.00 98.12 96 ILE A N 1
ATOM 813 C CA . ILE A 1 96 ? 7.972 -8.139 3.565 1.00 98.12 96 ILE A CA 1
ATOM 814 C C . ILE A 1 96 ? 8.879 -7.454 2.552 1.00 98.12 96 ILE A C 1
ATOM 816 O O . ILE A 1 96 ? 8.448 -6.563 1.823 1.00 98.12 96 ILE A O 1
ATOM 820 N N . LEU A 1 97 ? 10.126 -7.917 2.505 1.00 98.44 97 LEU A N 1
ATOM 821 C CA . LEU A 1 97 ? 11.109 -7.552 1.495 1.00 98.44 97 LEU A CA 1
ATOM 822 C C . LEU A 1 97 ? 11.175 -8.647 0.428 1.00 98.44 97 LEU A C 1
ATOM 824 O O . LEU A 1 97 ? 11.385 -9.813 0.758 1.00 98.44 97 LEU A O 1
ATOM 828 N N . ILE A 1 98 ? 11.058 -8.257 -0.837 1.00 97.81 98 ILE A N 1
ATOM 829 C CA . ILE A 1 98 ? 11.309 -9.089 -2.012 1.00 97.81 98 ILE A CA 1
ATOM 830 C C . ILE A 1 98 ? 12.371 -8.400 -2.867 1.00 97.81 98 ILE A C 1
ATOM 832 O O . ILE A 1 98 ? 12.055 -7.627 -3.769 1.00 97.81 98 ILE A O 1
ATOM 836 N N . SER A 1 99 ? 13.641 -8.642 -2.550 1.00 93.75 99 SER A N 1
ATOM 837 C CA . SER A 1 99 ? 14.755 -7.940 -3.188 1.00 93.75 99 SER A CA 1
ATOM 838 C C . SER A 1 99 ? 14.795 -8.161 -4.699 1.00 93.75 99 SER A C 1
ATOM 840 O O . SER A 1 99 ? 14.865 -9.292 -5.176 1.00 93.75 99 SER A O 1
ATOM 842 N N . ILE A 1 100 ? 14.821 -7.061 -5.453 1.00 91.19 100 ILE A N 1
ATOM 843 C CA . ILE A 1 100 ? 15.030 -7.067 -6.904 1.00 91.19 100 ILE A CA 1
ATOM 844 C C . ILE A 1 100 ? 16.176 -6.114 -7.217 1.00 91.19 100 ILE A C 1
ATOM 846 O O . ILE A 1 100 ? 16.117 -4.925 -6.907 1.00 91.19 100 ILE A O 1
ATOM 850 N N . ASN A 1 101 ? 17.222 -6.638 -7.852 1.00 88.88 101 ASN A N 1
ATOM 851 C CA . ASN A 1 101 ? 18.395 -5.851 -8.214 1.00 88.88 101 ASN A CA 1
ATOM 852 C C . ASN A 1 101 ? 18.222 -5.198 -9.596 1.00 88.88 101 ASN A C 1
ATOM 854 O O . ASN A 1 101 ? 17.718 -5.850 -10.520 1.00 88.88 101 ASN A O 1
ATOM 858 N N . PRO A 1 102 ? 18.677 -3.943 -9.789 1.00 89.62 102 PRO A N 1
ATOM 859 C CA . PRO A 1 102 ? 18.820 -3.355 -11.118 1.00 89.62 102 PRO A CA 1
ATOM 860 C C . PRO A 1 102 ? 19.587 -4.285 -12.070 1.00 89.62 102 PRO A C 1
ATOM 862 O O . PRO A 1 102 ? 20.493 -5.006 -11.664 1.00 89.62 102 PRO A O 1
ATOM 865 N N . GLY A 1 103 ? 19.203 -4.293 -13.343 1.00 88.50 103 GLY A N 1
ATOM 866 C CA . GLY A 1 103 ? 19.732 -5.194 -14.368 1.00 88.50 103 GLY A CA 1
ATOM 867 C C . GLY A 1 103 ? 19.028 -6.552 -14.444 1.00 88.50 103 GLY A C 1
ATOM 868 O O . GLY A 1 103 ? 19.092 -7.194 -15.494 1.00 88.50 103 GLY A O 1
ATOM 869 N N . TYR A 1 104 ? 18.288 -6.973 -13.408 1.00 88.75 104 TYR A N 1
ATOM 870 C CA . TYR A 1 104 ? 17.542 -8.235 -13.431 1.00 88.75 104 TYR A CA 1
ATOM 871 C C . TYR A 1 104 ? 16.579 -8.268 -14.620 1.00 88.75 104 TYR A C 1
ATOM 873 O O . TYR A 1 104 ? 15.672 -7.440 -14.721 1.00 88.75 104 TYR A O 1
ATOM 881 N N . LYS A 1 105 ? 16.826 -9.191 -15.559 1.00 91.38 105 LYS A N 1
ATOM 882 C CA . LYS A 1 105 ? 16.088 -9.332 -16.827 1.00 91.38 105 LYS A CA 1
ATOM 883 C C . LYS A 1 105 ? 15.847 -7.982 -17.533 1.00 91.38 105 LYS A C 1
ATOM 885 O O . LYS A 1 105 ? 14.761 -7.723 -18.050 1.00 91.38 105 LYS A O 1
ATOM 890 N N . GLY A 1 106 ? 16.846 -7.095 -17.502 1.00 89.12 106 GLY A N 1
ATOM 891 C CA . GLY A 1 106 ? 16.811 -5.784 -18.157 1.00 89.12 106 GLY A CA 1
ATOM 892 C C . GLY A 1 106 ? 16.075 -4.675 -17.394 1.00 89.12 106 GLY A C 1
ATOM 893 O O . GLY A 1 106 ? 15.731 -3.657 -17.997 1.00 89.12 106 GLY A O 1
ATOM 894 N N . TRP A 1 107 ? 15.790 -4.835 -16.096 1.00 93.19 107 TRP A N 1
ATOM 895 C CA . TRP A 1 107 ? 15.177 -3.763 -15.304 1.00 93.19 107 TRP A CA 1
ATOM 896 C C . TRP A 1 107 ? 16.163 -2.606 -15.124 1.00 93.19 107 TRP A C 1
ATOM 898 O O . TRP A 1 107 ? 17.289 -2.809 -14.682 1.00 93.19 107 TRP A O 1
ATOM 908 N N . LYS A 1 108 ? 15.748 -1.373 -15.431 1.00 91.12 108 LYS A N 1
ATOM 909 C CA . LYS A 1 108 ? 16.641 -0.200 -15.377 1.00 91.12 108 LYS A CA 1
ATOM 910 C C . LYS A 1 108 ? 16.929 0.302 -13.954 1.00 91.12 108 LYS A C 1
ATOM 912 O O . LYS A 1 108 ? 17.761 1.187 -13.793 1.00 91.12 108 LYS A O 1
ATOM 917 N N . GLY A 1 109 ? 16.260 -0.239 -12.935 1.00 90.25 109 GLY A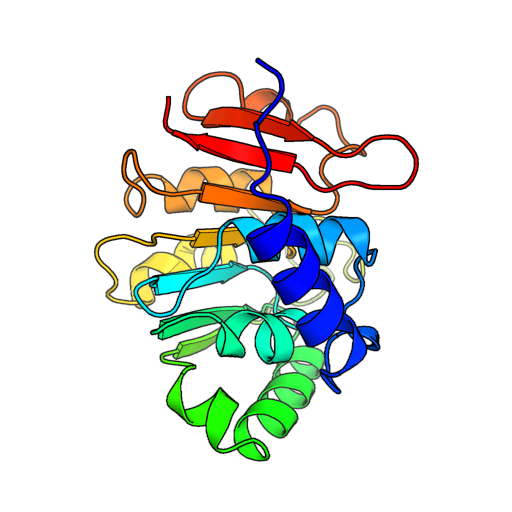 N 1
ATOM 918 C CA . GLY A 1 109 ? 16.363 0.264 -11.566 1.00 90.25 109 GLY A CA 1
ATOM 919 C C . GLY A 1 109 ? 15.665 1.615 -11.362 1.00 90.25 109 GLY A C 1
ATOM 920 O O . GLY A 1 109 ? 14.990 2.143 -12.253 1.00 90.25 109 GLY A O 1
ATOM 921 N N . GLY A 1 110 ? 15.821 2.176 -10.160 1.00 87.00 110 GLY A N 1
ATOM 922 C CA . GLY A 1 110 ? 15.289 3.493 -9.799 1.00 87.00 110 GLY A CA 1
ATOM 923 C C . GLY A 1 110 ? 13.768 3.595 -9.962 1.00 87.00 110 GLY A C 1
ATOM 924 O O . GLY A 1 110 ? 13.018 2.735 -9.495 1.00 87.00 110 GLY A O 1
ATOM 925 N N . PHE A 1 111 ? 13.305 4.644 -10.649 1.00 86.12 111 PHE A N 1
ATOM 926 C CA . PHE A 1 111 ? 11.880 4.910 -10.912 1.00 86.12 111 PHE A CA 1
ATOM 927 C C . PHE A 1 111 ? 11.296 4.120 -12.100 1.00 86.12 111 PHE A C 1
ATOM 929 O O . PHE A 1 111 ? 10.164 4.365 -12.520 1.00 86.12 111 PHE A O 1
ATOM 936 N N . SER A 1 112 ? 12.048 3.175 -12.677 1.00 88.69 112 SER A N 1
ATOM 937 C CA . SER A 1 112 ? 11.536 2.314 -13.747 1.00 88.69 112 SER A CA 1
ATOM 938 C C . SER A 1 112 ? 10.450 1.383 -13.218 1.00 88.69 112 SER A C 1
ATOM 940 O O . SER A 1 112 ? 10.702 0.655 -12.265 1.00 88.69 112 SER A O 1
ATOM 942 N N . GLU A 1 113 ? 9.292 1.357 -13.887 1.00 87.88 113 GLU A N 1
ATOM 943 C CA . GLU A 1 113 ? 8.106 0.566 -13.515 1.00 87.88 113 GLU A CA 1
ATOM 944 C C . GLU A 1 113 ? 8.373 -0.920 -13.298 1.00 87.88 113 GLU A C 1
ATOM 946 O O . GLU A 1 113 ? 7.706 -1.545 -12.484 1.00 87.88 113 GLU A O 1
ATOM 951 N N . GLY A 1 114 ? 9.323 -1.490 -14.035 1.00 89.50 114 GLY A N 1
ATOM 952 C CA . GLY A 1 114 ? 9.455 -2.935 -14.123 1.00 89.50 114 GLY A CA 1
ATOM 953 C C . GLY A 1 114 ? 8.329 -3.592 -14.926 1.00 89.50 114 GLY A C 1
ATOM 954 O O . GLY A 1 114 ? 7.487 -2.927 -15.529 1.00 89.50 114 GLY A O 1
ATOM 955 N N . ASN A 1 115 ? 8.342 -4.921 -14.967 1.00 89.50 115 ASN A N 1
ATOM 956 C CA . ASN A 1 115 ? 7.307 -5.737 -15.598 1.00 89.50 115 ASN A CA 1
ATOM 957 C C . ASN A 1 115 ? 7.130 -7.065 -14.848 1.00 89.50 115 ASN A C 1
ATOM 959 O O . ASN A 1 115 ? 7.966 -7.430 -14.018 1.00 89.50 115 ASN A O 1
ATOM 963 N N . LYS A 1 116 ? 6.085 -7.820 -15.202 1.00 91.69 116 LYS A N 1
ATOM 964 C CA . LYS A 1 116 ? 5.778 -9.142 -14.638 1.00 91.69 116 LYS A CA 1
ATOM 965 C C . LYS A 1 116 ? 6.959 -10.106 -14.529 1.00 91.69 116 LYS A C 1
ATOM 967 O O . LYS A 1 116 ? 7.061 -10.848 -13.561 1.00 91.69 116 LYS A O 1
ATOM 972 N N . ILE A 1 117 ? 7.839 -10.127 -15.528 1.00 93.31 117 ILE A N 1
ATOM 973 C CA . ILE A 1 117 ? 8.971 -11.060 -15.592 1.00 93.31 117 ILE A CA 1
ATOM 974 C C . ILE A 1 117 ? 10.066 -10.671 -14.587 1.00 93.31 117 ILE A C 1
ATOM 976 O O . ILE A 1 117 ? 10.736 -11.545 -14.030 1.00 93.31 117 ILE A O 1
ATOM 980 N N . GLN A 1 118 ? 10.256 -9.367 -14.386 1.00 95.12 118 GLN A N 1
ATOM 981 C CA . GLN A 1 118 ? 11.251 -8.787 -13.486 1.00 95.12 118 GLN A CA 1
ATOM 982 C C . GLN A 1 118 ? 10.781 -8.799 -12.028 1.00 95.12 118 GLN A C 1
ATOM 984 O O . GLN A 1 118 ? 11.575 -9.050 -11.132 1.00 95.12 118 GLN A O 1
ATOM 989 N N . PHE A 1 119 ? 9.487 -8.557 -11.808 1.00 96.81 119 PHE A N 1
ATOM 990 C CA . PHE A 1 119 ? 8.869 -8.397 -10.490 1.00 96.81 119 PHE A CA 1
ATOM 991 C C . PHE A 1 119 ? 8.011 -9.598 -10.079 1.00 96.81 119 PHE A C 1
ATOM 993 O O . PHE A 1 119 ? 7.127 -9.452 -9.244 1.00 96.81 119 PHE A O 1
ATOM 1000 N N . HIS A 1 120 ? 8.251 -10.779 -10.654 1.00 96.06 120 HIS A N 1
ATOM 1001 C CA . HIS A 1 120 ? 7.404 -11.962 -10.466 1.00 96.06 120 HIS A CA 1
ATOM 1002 C C . HIS A 1 120 ? 7.131 -12.283 -8.989 1.00 96.06 120 HIS A C 1
ATOM 1004 O O . HIS A 1 120 ? 5.976 -12.284 -8.566 1.00 96.06 120 HIS A O 1
ATOM 1010 N N . ASP A 1 121 ? 8.192 -12.457 -8.198 1.00 97.50 121 ASP A N 1
ATOM 1011 C CA . ASP A 1 121 ? 8.070 -12.812 -6.782 1.00 97.50 121 ASP A CA 1
ATOM 1012 C C . ASP A 1 121 ? 7.459 -11.668 -5.967 1.00 97.50 121 ASP A C 1
ATOM 1014 O O . ASP A 1 121 ? 6.686 -11.905 -5.044 1.00 97.50 121 ASP A O 1
ATOM 1018 N N . TYR A 1 122 ? 7.757 -10.416 -6.337 1.00 98.19 122 TYR A N 1
ATOM 1019 C CA . TYR A 1 122 ? 7.187 -9.232 -5.694 1.00 98.19 122 TYR A CA 1
ATOM 1020 C C . TYR A 1 122 ? 5.673 -9.189 -5.895 1.00 98.19 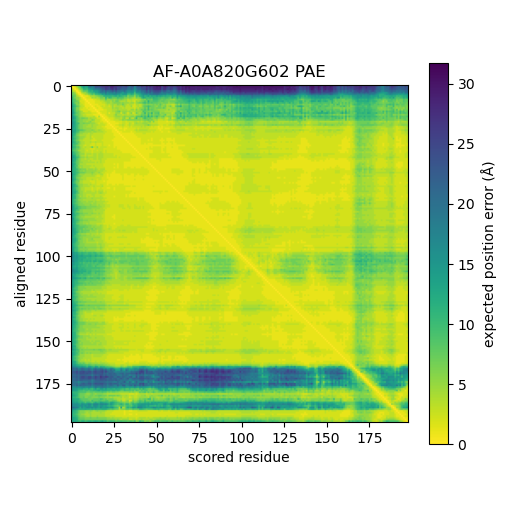122 TYR A C 1
ATOM 1022 O O . TYR A 1 122 ? 4.933 -9.045 -4.927 1.00 98.19 122 TYR A O 1
ATOM 1030 N N . ILE A 1 123 ? 5.212 -9.392 -7.132 1.00 97.81 123 ILE A N 1
ATOM 1031 C CA . ILE A 1 123 ? 3.794 -9.446 -7.501 1.00 97.81 123 ILE A CA 1
ATOM 1032 C C . ILE A 1 123 ? 3.088 -10.560 -6.717 1.00 97.81 123 ILE A C 1
ATOM 1034 O O . ILE A 1 123 ? 2.063 -10.304 -6.087 1.00 97.81 123 ILE A O 1
ATOM 1038 N N . GLN A 1 124 ? 3.669 -11.761 -6.670 1.00 98.12 124 GLN A N 1
ATOM 1039 C CA . GLN A 1 124 ? 3.092 -12.938 -6.008 1.00 98.12 124 GLN A CA 1
ATOM 1040 C C . GLN A 1 124 ? 3.184 -12.929 -4.478 1.00 98.12 124 GLN A C 1
ATOM 1042 O O . GLN A 1 124 ? 2.571 -13.762 -3.806 1.00 98.12 124 GLN A O 1
ATOM 1047 N N . ALA A 1 125 ? 3.910 -11.982 -3.887 1.00 98.44 125 ALA A N 1
ATOM 1048 C CA . ALA A 1 125 ? 4.165 -11.991 -2.454 1.00 98.44 125 ALA A CA 1
ATOM 1049 C C . ALA A 1 125 ? 2.885 -11.863 -1.597 1.00 98.44 125 ALA A C 1
ATOM 1051 O O . ALA A 1 125 ? 2.879 -12.303 -0.440 1.00 98.44 125 ALA A O 1
ATOM 1052 N N . VAL A 1 126 ? 1.778 -11.367 -2.178 1.00 98.44 126 VAL A N 1
ATOM 1053 C CA . VAL A 1 126 ? 0.432 -11.369 -1.572 1.00 98.44 126 VAL A CA 1
ATOM 1054 C C . VAL A 1 126 ? -0.026 -12.762 -1.132 1.00 98.44 126 VAL A C 1
ATOM 1056 O O . VAL A 1 126 ? -0.661 -12.890 -0.084 1.00 98.44 126 VAL A O 1
ATOM 1059 N N . HIS A 1 127 ? 0.352 -13.824 -1.851 1.00 97.88 127 HIS A N 1
ATOM 1060 C CA . HIS A 1 127 ? -0.039 -15.194 -1.504 1.00 97.88 127 HIS A CA 1
ATOM 1061 C C . HIS A 1 127 ? 0.501 -15.628 -0.138 1.00 97.88 127 HIS A C 1
ATOM 1063 O O . HIS A 1 127 ? -0.133 -16.410 0.564 1.00 97.88 127 HIS A O 1
ATOM 1069 N N . SER A 1 128 ? 1.642 -15.071 0.280 1.00 97.56 128 SER A N 1
ATOM 1070 C CA . SER A 1 128 ? 2.280 -15.390 1.560 1.00 97.56 128 SER A CA 1
ATOM 1071 C C . SER A 1 128 ? 1.659 -14.670 2.764 1.00 97.56 128 SER A C 1
ATOM 1073 O O . SER A 1 128 ? 2.094 -14.885 3.900 1.00 97.56 128 SER A O 1
ATOM 1075 N N . LEU A 1 129 ? 0.715 -13.748 2.547 1.00 97.88 129 LEU A N 1
ATOM 1076 C CA . LEU A 1 129 ? 0.180 -12.892 3.611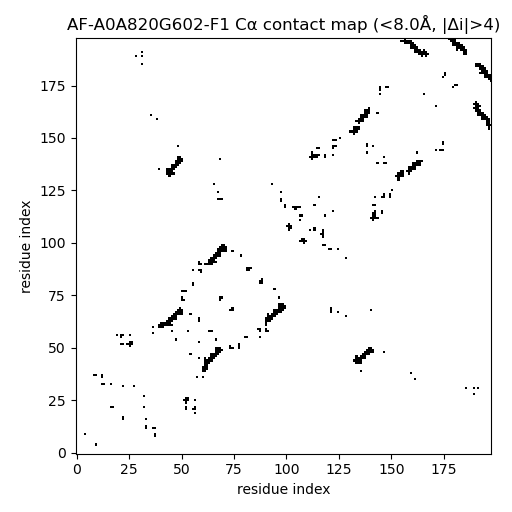 1.00 97.88 129 LEU A CA 1
ATOM 1077 C C . LEU A 1 129 ? -0.875 -13.595 4.473 1.00 97.88 129 LEU A C 1
ATOM 1079 O O . LEU A 1 129 ? -1.170 -13.108 5.561 1.00 97.88 129 LEU A O 1
ATOM 1083 N N . ASN A 1 130 ? -1.419 -14.727 4.010 1.00 95.62 130 ASN A N 1
ATOM 1084 C CA . ASN A 1 130 ? -2.481 -15.485 4.684 1.00 95.62 130 ASN A CA 1
ATOM 1085 C C . ASN A 1 130 ? -3.727 -14.637 5.007 1.00 95.62 130 ASN A C 1
ATOM 1087 O O . ASN A 1 130 ? -4.392 -14.840 6.022 1.00 95.62 130 ASN A O 1
ATOM 1091 N N . VAL A 1 131 ? -4.055 -13.679 4.135 1.00 97.69 131 VAL A N 1
ATOM 1092 C CA . VAL A 1 131 ? -5.252 -12.837 4.246 1.00 97.69 131 VAL A CA 1
ATOM 1093 C C . VAL A 1 131 ? -6.286 -13.306 3.234 1.00 97.69 131 VAL A C 1
ATOM 1095 O O . VAL A 1 131 ? -5.978 -13.462 2.058 1.00 97.69 131 VAL A O 1
ATOM 1098 N N . ARG A 1 132 ? -7.532 -13.511 3.677 1.00 97.19 132 ARG A N 1
ATOM 1099 C CA . ARG A 1 132 ? -8.621 -13.952 2.790 1.00 97.19 132 ARG A CA 1
ATOM 1100 C C . ARG A 1 132 ? -9.049 -12.853 1.817 1.00 97.19 132 ARG A C 1
ATOM 1102 O O . ARG A 1 132 ? -9.214 -13.129 0.633 1.00 97.19 132 ARG A O 1
ATOM 1109 N N . LYS A 1 133 ? -9.289 -11.640 2.329 1.00 98.06 133 LYS A N 1
ATOM 1110 C CA . LYS A 1 133 ? -9.716 -10.466 1.558 1.00 98.06 133 LYS A CA 1
ATOM 1111 C C . LYS A 1 133 ? -9.135 -9.183 2.148 1.00 98.06 133 LYS A C 1
ATOM 1113 O O . LYS A 1 133 ? -9.048 -9.069 3.367 1.00 98.06 133 LYS A O 1
ATOM 1118 N N . PHE A 1 134 ? -8.790 -8.233 1.287 1.00 98.62 134 PHE A N 1
ATOM 1119 C CA . PHE A 1 134 ? -8.400 -6.878 1.669 1.00 98.62 134 PHE A CA 1
ATOM 1120 C C . PHE A 1 134 ? -9.539 -5.901 1.400 1.00 98.62 134 PHE A C 1
ATOM 1122 O O . PHE A 1 134 ? -10.120 -5.885 0.313 1.00 98.62 134 PHE A O 1
ATOM 1129 N N . ASP A 1 135 ? -9.825 -5.038 2.368 1.00 98.56 135 ASP A N 1
ATOM 1130 C CA . ASP A 1 135 ? -10.799 -3.963 2.195 1.00 98.56 135 ASP A CA 1
ATOM 1131 C C . ASP A 1 135 ? -10.205 -2.831 1.362 1.00 98.56 135 ASP A C 1
ATOM 1133 O O . ASP A 1 135 ? -10.896 -2.192 0.569 1.00 98.56 135 ASP A O 1
ATOM 1137 N N . ARG A 1 136 ? -8.918 -2.542 1.558 1.00 98.62 136 ARG A N 1
ATOM 1138 C CA . ARG A 1 136 ? -8.215 -1.432 0.914 1.00 98.62 136 ARG A CA 1
ATOM 1139 C C . ARG A 1 136 ? -6.892 -1.918 0.359 1.00 98.62 136 ARG A C 1
ATOM 1141 O O . ARG A 1 136 ? -6.180 -2.654 1.031 1.00 98.62 136 ARG A O 1
ATOM 1148 N N . VAL A 1 137 ? -6.560 -1.502 -0.854 1.00 98.62 137 VAL A N 1
ATOM 1149 C CA . VAL A 1 137 ? -5.274 -1.827 -1.473 1.00 98.62 137 VAL A CA 1
ATOM 1150 C C . VAL A 1 137 ? -4.671 -0.565 -2.059 1.00 98.62 137 VAL A C 1
ATOM 1152 O O . VAL A 1 137 ? -5.325 0.097 -2.855 1.00 98.62 137 VAL A O 1
ATOM 1155 N N . LEU A 1 138 ? -3.445 -0.231 -1.674 1.00 98.56 138 LEU A N 1
ATOM 1156 C CA . LEU A 1 138 ? -2.634 0.798 -2.311 1.00 98.56 138 LEU A CA 1
ATOM 1157 C C . LEU A 1 138 ? -1.566 0.131 -3.180 1.00 98.56 138 LEU A C 1
ATOM 1159 O O . LEU A 1 138 ? -0.798 -0.704 -2.711 1.00 98.56 138 LEU A O 1
ATOM 1163 N N . ILE A 1 139 ? -1.524 0.494 -4.454 1.00 96.94 139 ILE A N 1
ATOM 1164 C CA . ILE A 1 139 ? -0.511 0.054 -5.407 1.00 96.94 139 ILE A CA 1
ATOM 1165 C C . ILE A 1 139 ? 0.309 1.281 -5.792 1.00 96.94 139 ILE A C 1
ATOM 1167 O O . ILE A 1 139 ? -0.072 2.048 -6.677 1.00 96.94 139 ILE A O 1
ATOM 1171 N N . ASP A 1 140 ? 1.441 1.447 -5.115 1.00 95.50 140 ASP A N 1
ATOM 1172 C CA . ASP A 1 140 ? 2.377 2.557 -5.301 1.00 95.50 140 ASP A CA 1
ATOM 1173 C C . ASP A 1 140 ? 3.839 2.076 -5.425 1.00 95.50 140 ASP A C 1
ATOM 1175 O O . ASP A 1 140 ? 4.808 2.723 -5.043 1.00 95.50 140 ASP A O 1
ATOM 1179 N N . GLY A 1 141 ? 4.004 0.878 -5.981 1.00 94.38 141 GLY A N 1
ATOM 1180 C CA . GLY A 1 141 ? 5.299 0.236 -6.149 1.00 94.38 141 GLY A CA 1
ATOM 1181 C C . GLY A 1 141 ? 5.700 0.103 -7.610 1.00 94.38 141 GLY A C 1
ATOM 1182 O O . GLY A 1 141 ? 5.873 1.081 -8.340 1.00 94.38 141 GLY A O 1
ATOM 1183 N N . ARG A 1 142 ? 5.909 -1.144 -8.022 1.00 94.31 142 ARG A N 1
ATOM 1184 C CA . ARG A 1 142 ? 6.369 -1.541 -9.355 1.00 94.31 142 ARG A CA 1
ATOM 1185 C C . ARG A 1 142 ? 5.447 -2.596 -9.936 1.00 94.31 142 ARG A C 1
ATOM 1187 O O . ARG A 1 142 ? 4.684 -3.211 -9.198 1.00 94.31 142 ARG A O 1
ATOM 1194 N N . ALA A 1 143 ? 5.513 -2.778 -11.251 1.00 93.25 143 ALA A N 1
ATOM 1195 C CA . ALA A 1 143 ? 4.633 -3.653 -12.014 1.00 93.25 143 ALA A CA 1
ATOM 1196 C C . ALA A 1 143 ? 3.156 -3.487 -11.606 1.00 93.25 143 ALA A C 1
ATOM 1198 O O . ALA A 1 143 ? 2.427 -4.461 -11.423 1.00 93.25 143 ALA A O 1
ATOM 1199 N N . ARG A 1 144 ? 2.708 -2.236 -11.437 1.00 92.19 144 ARG A N 1
ATOM 1200 C CA . ARG A 1 144 ? 1.445 -1.887 -10.772 1.00 92.19 144 ARG A CA 1
ATOM 1201 C C . ARG A 1 144 ? 0.230 -2.531 -11.441 1.00 92.19 144 ARG A C 1
ATOM 1203 O O . ARG A 1 144 ? -0.701 -2.944 -10.754 1.00 92.19 144 ARG A O 1
ATOM 1210 N N . VAL A 1 145 ? 0.246 -2.659 -12.772 1.00 88.88 145 VAL A N 1
ATOM 1211 C CA . VAL A 1 145 ? -0.797 -3.380 -13.525 1.00 88.88 145 VAL A CA 1
ATOM 1212 C C . VAL A 1 145 ? -0.852 -4.854 -13.146 1.00 88.88 145 VAL A C 1
ATOM 1214 O O .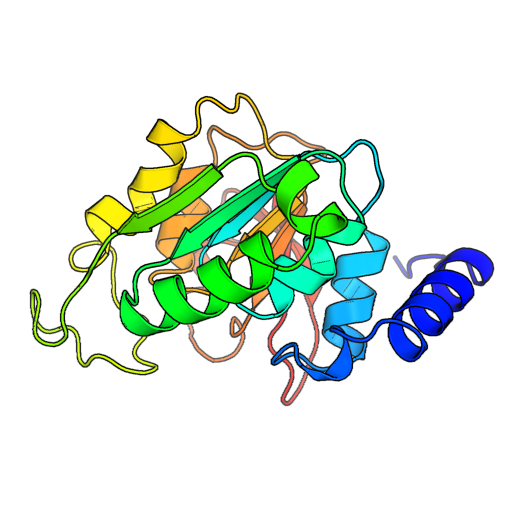 VAL A 1 145 ? -1.935 -5.377 -12.895 1.00 88.88 145 VAL A O 1
ATOM 1217 N N . ASP A 1 146 ? 0.298 -5.517 -13.085 1.00 91.94 146 ASP A N 1
ATOM 1218 C CA . ASP A 1 146 ? 0.372 -6.933 -12.746 1.00 91.94 146 ASP A CA 1
ATOM 1219 C C . ASP A 1 146 ? -0.008 -7.167 -11.280 1.00 91.94 146 ASP A C 1
ATOM 1221 O O . ASP A 1 146 ? -0.800 -8.065 -11.007 1.00 91.94 146 ASP A O 1
ATOM 1225 N N . CYS A 1 147 ? 0.438 -6.305 -10.357 1.00 95.06 147 CYS A N 1
ATOM 1226 C CA . CYS A 1 147 ? -0.024 -6.309 -8.966 1.00 95.06 147 CYS A CA 1
ATOM 1227 C C . CYS A 1 147 ? -1.549 -6.183 -8.882 1.00 95.06 147 CYS A C 1
ATOM 1229 O O . CYS A 1 147 ? -2.184 -6.946 -8.161 1.00 95.06 147 CYS A O 1
ATOM 1231 N N . ALA A 1 148 ? -2.158 -5.268 -9.646 1.00 92.81 148 ALA A N 1
ATOM 1232 C CA . ALA A 1 148 ? -3.608 -5.090 -9.659 1.00 92.81 148 ALA A CA 1
ATOM 1233 C C . ALA A 1 148 ? -4.352 -6.331 -10.177 1.00 92.81 148 ALA A C 1
ATOM 1235 O O . ALA A 1 148 ? -5.455 -6.616 -9.715 1.00 92.81 148 ALA A O 1
ATOM 1236 N N . PHE A 1 149 ? -3.785 -7.089 -11.117 1.00 91.44 149 PHE A N 1
ATOM 1237 C CA . PHE A 1 149 ? -4.376 -8.359 -11.541 1.00 91.44 149 PHE A CA 1
ATOM 1238 C C . PHE A 1 149 ? -4.177 -9.467 -10.500 1.00 91.44 149 PHE A C 1
ATOM 1240 O O . PHE A 1 149 ? -5.129 -10.187 -10.206 1.00 91.44 149 PHE A O 1
ATOM 1247 N N . GLU A 1 150 ? -2.982 -9.579 -9.919 1.00 95.38 150 GLU A N 1
ATOM 1248 C CA . GLU A 1 150 ? -2.628 -10.647 -8.975 1.00 95.38 150 GLU A CA 1
ATOM 1249 C C . GLU A 1 150 ? -3.469 -10.602 -7.696 1.00 95.38 150 GLU A C 1
ATOM 1251 O O . GLU A 1 150 ? -3.863 -11.635 -7.159 1.00 95.38 150 GLU A O 1
ATOM 1256 N N . ILE A 1 151 ? -3.821 -9.403 -7.227 1.00 96.06 151 ILE A N 1
ATOM 1257 C CA . ILE A 1 151 ? -4.625 -9.251 -6.010 1.00 96.06 151 ILE A CA 1
ATOM 1258 C C . ILE A 1 151 ? -6.102 -9.602 -6.202 1.00 96.06 151 ILE A C 1
ATOM 1260 O O . ILE A 1 151 ? -6.811 -9.703 -5.208 1.00 96.06 151 ILE A O 1
ATOM 1264 N N . TYR A 1 152 ? -6.595 -9.794 -7.432 1.00 94.31 152 TYR A N 1
ATOM 1265 C CA . TYR A 1 152 ? -8.024 -9.995 -7.713 1.00 94.31 152 TYR A CA 1
ATOM 1266 C C . TYR A 1 152 ? -8.698 -11.085 -6.847 1.00 94.31 152 TYR A C 1
ATOM 1268 O O . TYR A 1 152 ? -9.763 -10.816 -6.279 1.00 94.31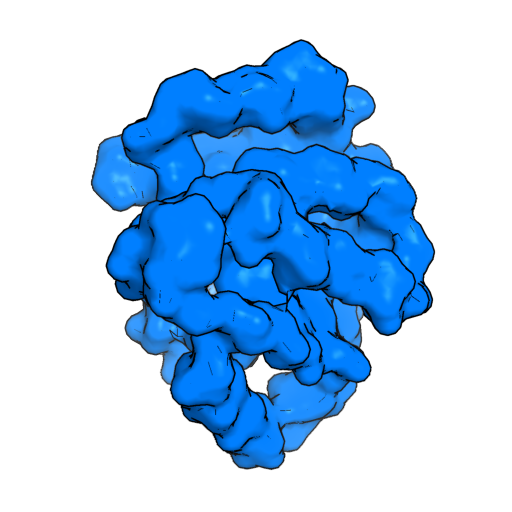 152 TYR A O 1
ATOM 1276 N N . PRO A 1 153 ? -8.093 -12.274 -6.627 1.00 95.50 153 PRO A N 1
ATOM 1277 C CA . PRO A 1 153 ? -8.657 -13.305 -5.751 1.00 95.50 153 PRO A CA 1
ATOM 1278 C C . PRO A 1 153 ? -8.776 -12.883 -4.279 1.00 95.50 153 PRO A C 1
ATOM 1280 O O . PRO A 1 153 ? -9.511 -13.517 -3.524 1.00 95.50 153 PRO A O 1
ATOM 1283 N N . TYR A 1 154 ? -8.118 -11.798 -3.872 1.00 97.75 154 TYR A N 1
ATOM 1284 C CA . TYR A 1 154 ? -8.103 -11.240 -2.518 1.00 97.75 154 TYR A CA 1
ATOM 1285 C C . TYR A 1 154 ? -9.026 -10.025 -2.361 1.00 97.75 154 TYR A C 1
ATOM 1287 O O . TYR A 1 154 ? -8.975 -9.339 -1.343 1.00 97.75 154 TYR A O 1
ATOM 1295 N N . LEU A 1 155 ? -9.900 -9.765 -3.334 1.00 96.62 155 LEU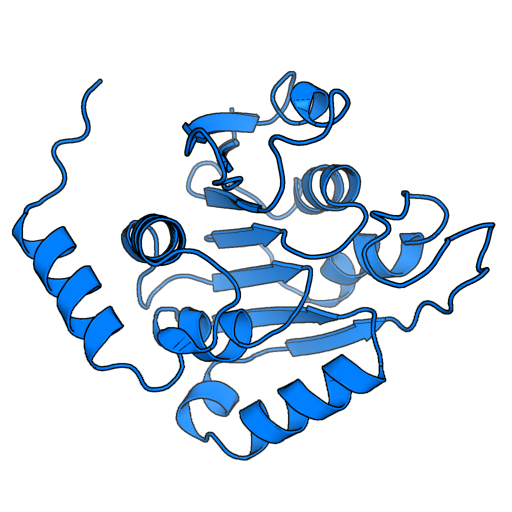 A N 1
ATOM 1296 C CA . LEU A 1 155 ? -10.834 -8.639 -3.306 1.00 96.62 155 LEU A CA 1
ATOM 1297 C C . LEU A 1 155 ? -12.292 -9.105 -3.273 1.00 96.62 155 LEU A C 1
ATOM 1299 O O . LEU A 1 155 ? -12.618 -10.219 -3.694 1.00 96.62 155 LEU A O 1
ATOM 1303 N N . ASP A 1 156 ? -13.173 -8.255 -2.759 1.00 95.06 156 ASP A N 1
ATOM 1304 C CA . ASP A 1 156 ? -14.623 -8.396 -2.849 1.00 95.06 156 ASP A CA 1
ATOM 1305 C C . ASP A 1 156 ? -15.287 -7.080 -3.300 1.00 95.06 156 ASP A C 1
ATOM 1307 O O . ASP A 1 156 ? -14.621 -6.097 -3.630 1.00 95.06 156 ASP A O 1
ATOM 1311 N N . ARG A 1 157 ? -16.623 -7.058 -3.359 1.00 93.25 157 ARG A N 1
ATOM 1312 C CA . ARG A 1 157 ? -17.404 -5.905 -3.849 1.00 93.25 157 ARG A CA 1
ATOM 1313 C C . ARG A 1 157 ? -17.210 -4.611 -3.040 1.00 93.25 157 ARG A C 1
ATOM 1315 O O . ARG A 1 157 ? -17.531 -3.529 -3.533 1.00 93.25 157 ARG A O 1
ATOM 1322 N N . ASN A 1 158 ? -16.740 -4.717 -1.799 1.00 94.75 158 ASN A N 1
ATOM 1323 C CA . ASN A 1 158 ? -16.479 -3.594 -0.902 1.00 94.75 158 ASN A CA 1
ATOM 1324 C C . ASN A 1 158 ? -15.014 -3.143 -0.943 1.00 94.75 158 ASN A C 1
ATOM 1326 O O . ASN A 1 158 ? -14.699 -2.077 -0.401 1.00 94.75 158 ASN A O 1
ATOM 1330 N N . SER A 1 159 ? -14.137 -3.916 -1.590 1.00 97.06 159 SER A N 1
ATOM 1331 C CA . SER A 1 159 ? -12.735 -3.562 -1.752 1.00 97.06 159 SER A CA 1
ATOM 1332 C C . SER A 1 159 ? -12.566 -2.295 -2.596 1.00 97.06 159 SER A C 1
ATOM 1334 O O . SER A 1 159 ? -13.204 -2.129 -3.641 1.00 97.06 159 SER A O 1
ATOM 1336 N N . ILE A 1 160 ? -11.673 -1.409 -2.152 1.00 97.12 160 ILE A N 1
ATOM 1337 C CA . ILE A 1 160 ? -11.228 -0.225 -2.899 1.00 97.12 160 ILE A CA 1
ATOM 1338 C C . ILE A 1 160 ? -9.743 -0.367 -3.201 1.00 97.12 160 ILE A C 1
ATOM 1340 O O . ILE A 1 160 ? -8.959 -0.695 -2.309 1.00 97.12 160 ILE A O 1
ATOM 1344 N N . ILE A 1 161 ? -9.364 -0.080 -4.441 1.00 96.38 161 ILE A N 1
ATOM 1345 C CA . ILE A 1 161 ? -7.985 -0.157 -4.912 1.00 96.38 161 ILE A CA 1
ATOM 1346 C C . ILE A 1 161 ? -7.551 1.240 -5.342 1.00 96.38 161 ILE A C 1
ATOM 1348 O O . ILE A 1 161 ? -8.212 1.878 -6.157 1.00 96.38 161 ILE A O 1
ATOM 1352 N N . PHE A 1 162 ? -6.442 1.704 -4.792 1.00 96.12 162 PHE A N 1
ATOM 1353 C CA . PHE A 1 162 ? -5.779 2.956 -5.116 1.00 96.12 162 PHE A CA 1
ATOM 1354 C C . PHE A 1 162 ? -4.550 2.624 -5.949 1.00 96.12 162 PHE A C 1
ATOM 1356 O O . PHE A 1 162 ? -3.719 1.829 -5.518 1.00 96.12 162 PHE A O 1
ATOM 1363 N N . VAL A 1 163 ? -4.426 3.214 -7.132 1.00 93.31 163 VAL A N 1
ATOM 1364 C CA . VAL A 1 163 ? -3.224 3.085 -7.961 1.00 93.31 163 VAL A CA 1
ATOM 1365 C C . VAL A 1 163 ? -2.651 4.474 -8.156 1.00 93.31 163 VAL A C 1
ATOM 1367 O O . VAL A 1 163 ? -3.319 5.335 -8.728 1.00 93.31 163 VAL A O 1
ATOM 1370 N N . HIS A 1 164 ? -1.444 4.696 -7.647 1.00 90.69 164 HIS A N 1
ATOM 1371 C CA . HIS A 1 164 ? -0.728 5.961 -7.805 1.00 90.69 164 HIS A CA 1
ATOM 1372 C C . HIS A 1 164 ? 0.121 5.938 -9.086 1.00 90.69 164 HIS A C 1
ATOM 1374 O O . HIS A 1 164 ? 0.416 4.865 -9.623 1.00 90.69 164 HIS A O 1
ATOM 1380 N N . ASP A 1 165 ? 0.469 7.108 -9.629 1.00 84.88 165 ASP A N 1
ATOM 1381 C CA . ASP A 1 165 ? 1.257 7.250 -10.868 1.00 84.88 165 ASP A CA 1
ATOM 1382 C C . ASP A 1 165 ? 0.649 6.542 -12.094 1.00 84.88 165 ASP A C 1
ATOM 1384 O O . ASP A 1 165 ? 1.344 6.106 -13.018 1.00 84.88 165 ASP A O 1
ATOM 1388 N N . TYR A 1 166 ? -0.684 6.478 -12.128 1.00 74.44 166 TYR A N 1
ATOM 1389 C CA . TYR A 1 166 ? -1.470 5.785 -13.148 1.00 74.44 166 TYR A CA 1
ATOM 1390 C C . TYR A 1 166 ? -1.491 6.518 -14.501 1.00 74.44 166 TYR A C 1
ATOM 1392 O O . TYR A 1 166 ? -1.452 5.896 -15.564 1.00 74.44 166 TYR A O 1
ATOM 1400 N N . THR A 1 167 ? -1.547 7.852 -14.494 1.00 60.38 167 THR A N 1
ATOM 1401 C CA . THR A 1 167 ? -1.886 8.676 -15.675 1.00 60.38 167 THR A CA 1
ATOM 1402 C C . THR A 1 167 ? -0.766 8.825 -16.706 1.00 60.38 167 THR A C 1
ATOM 1404 O O . THR A 1 167 ? -0.998 9.362 -17.786 1.00 60.38 167 THR A O 1
ATOM 1407 N N . LYS A 1 168 ? 0.433 8.284 -16.452 1.00 57.09 168 LYS A N 1
ATOM 1408 C CA . LYS A 1 168 ? 1.579 8.412 -17.368 1.00 57.09 168 LYS A CA 1
ATOM 1409 C C . LYS A 1 168 ? 1.703 7.299 -18.419 1.00 57.09 168 LYS A C 1
ATOM 1411 O O . LYS A 1 168 ? 2.620 7.384 -19.235 1.00 57.09 168 LYS A O 1
ATOM 1416 N N . ARG A 1 169 ? 0.866 6.237 -18.433 1.00 55.91 169 ARG A N 1
ATOM 1417 C CA . ARG A 1 169 ? 1.082 5.090 -19.357 1.00 55.91 169 ARG A CA 1
ATOM 1418 C C . ARG A 1 169 ? -0.191 4.427 -19.918 1.00 55.91 169 ARG A C 1
ATOM 1420 O O . ARG A 1 169 ? -1.067 3.973 -19.193 1.00 55.91 169 ARG A O 1
ATOM 1427 N N . SER A 1 170 ? -0.240 4.259 -21.239 1.00 54.22 170 SER A N 1
ATOM 1428 C CA . SER A 1 170 ? -1.374 3.717 -22.015 1.00 54.22 170 SER A CA 1
ATOM 1429 C C . SER A 1 170 ? -1.720 2.232 -21.783 1.00 54.22 170 SER A C 1
ATOM 1431 O O . SER A 1 170 ? -2.770 1.770 -22.223 1.00 54.22 170 SER A O 1
ATOM 1433 N N . HIS A 1 171 ? -0.890 1.456 -21.082 1.00 58.53 171 HIS A N 1
ATOM 1434 C CA . HIS A 1 171 ? -1.188 0.047 -20.773 1.00 58.53 171 HIS A CA 1
ATOM 1435 C C . HIS A 1 171 ? -2.035 -0.132 -19.500 1.00 58.53 171 HIS A C 1
ATOM 1437 O O . HIS A 1 171 ? -2.659 -1.178 -19.319 1.00 58.53 171 HIS A O 1
ATOM 1443 N N . TYR A 1 172 ? -2.131 0.899 -18.653 1.00 59.97 172 TYR A N 1
ATOM 1444 C CA . TYR A 1 172 ? -2.975 0.894 -17.456 1.00 59.97 172 TYR A CA 1
ATOM 1445 C C . TYR A 1 172 ? -4.474 0.780 -17.775 1.00 59.97 172 TYR A C 1
ATOM 1447 O O . TYR A 1 172 ? -5.231 0.206 -16.993 1.00 59.97 172 TYR A O 1
ATOM 1455 N N . PHE A 1 173 ? -4.894 1.203 -18.975 1.00 56.91 173 PHE A N 1
ATOM 1456 C CA . PHE A 1 173 ? -6.265 1.047 -19.478 1.00 56.91 173 PHE A CA 1
ATOM 1457 C C . PHE A 1 173 ? -6.768 -0.410 -19.492 1.00 56.91 173 PHE A C 1
ATOM 1459 O O . PHE A 1 173 ? -7.970 -0.632 -19.611 1.00 56.91 173 PHE A O 1
ATOM 1466 N N . ASN A 1 174 ? -5.895 -1.414 -19.358 1.00 60.44 174 ASN A N 1
ATOM 1467 C CA . ASN A 1 174 ? -6.313 -2.813 -19.266 1.00 60.44 174 ASN A CA 1
ATOM 1468 C C . ASN A 1 174 ? -6.829 -3.212 -17.874 1.00 60.44 174 ASN A C 1
ATOM 1470 O O . ASN A 1 174 ? -7.674 -4.105 -17.800 1.00 60.44 174 ASN A O 1
ATOM 1474 N N . ILE A 1 175 ? -6.415 -2.529 -16.796 1.00 59.62 175 ILE A N 1
ATOM 1475 C CA . ILE A 1 175 ? -6.977 -2.739 -15.447 1.00 59.62 175 ILE A CA 1
ATOM 1476 C C . ILE A 1 175 ? -8.492 -2.476 -15.490 1.00 59.62 175 ILE A C 1
ATOM 1478 O O . ILE A 1 175 ? -9.307 -3.283 -15.038 1.00 59.62 175 ILE A O 1
ATOM 1482 N N . SER A 1 176 ? -8.886 -1.365 -16.118 1.00 61.97 176 SER A N 1
ATOM 1483 C CA . SER A 1 176 ? -10.272 -0.897 -16.147 1.00 61.97 176 SER A CA 1
ATOM 1484 C C . SER A 1 176 ? -11.180 -1.639 -17.131 1.00 61.97 176 SER A C 1
ATOM 1486 O O . SER A 1 176 ? -12.392 -1.454 -17.069 1.00 61.97 176 SER A O 1
ATOM 1488 N N . LYS A 1 177 ? -10.659 -2.467 -18.048 1.00 62.41 177 LYS A N 1
ATOM 1489 C CA . LYS A 1 177 ? -11.468 -3.034 -19.146 1.00 62.41 177 LYS A CA 1
ATOM 1490 C C . LYS A 1 177 ? -12.290 -4.267 -18.770 1.00 62.41 177 LYS A C 1
ATOM 1492 O O . LYS A 1 177 ? -13.315 -4.490 -19.415 1.00 62.41 177 LYS A O 1
ATOM 1497 N N . LYS A 1 178 ? -11.918 -5.023 -17.726 1.00 64.50 178 LYS A N 1
ATOM 1498 C CA . LYS A 1 178 ? -12.612 -6.282 -17.374 1.00 64.50 178 LYS A CA 1
ATOM 1499 C C . LYS A 1 178 ? -12.995 -6.430 -15.901 1.00 64.50 178 LYS A C 1
ATOM 1501 O O . LYS A 1 178 ? -14.133 -6.794 -15.636 1.00 64.50 178 LYS A O 1
ATOM 1506 N N . TYR A 1 179 ? -12.097 -6.114 -14.969 1.00 72.25 179 TYR A N 1
ATOM 1507 C CA . TYR A 1 179 ? -12.299 -6.438 -13.546 1.00 72.25 179 TYR A CA 1
ATOM 1508 C C . TYR A 1 179 ? -12.611 -5.230 -12.671 1.00 72.25 179 TYR A C 1
ATOM 1510 O O . TYR A 1 179 ? -13.286 -5.371 -11.656 1.00 72.25 179 TYR A O 1
ATOM 1518 N N . TYR A 1 180 ? -12.149 -4.047 -13.077 1.00 82.50 180 TYR A N 1
ATOM 1519 C CA . TYR A 1 180 ? -12.201 -2.856 -12.245 1.00 82.50 180 TYR A CA 1
ATOM 1520 C C . TYR A 1 180 ? -12.996 -1.723 -12.899 1.00 82.50 180 TYR A C 1
ATOM 1522 O O . TYR A 1 180 ? -12.966 -1.518 -14.114 1.00 82.50 180 TYR A O 1
ATOM 1530 N N . LYS A 1 181 ? -13.720 -0.960 -12.084 1.00 85.62 181 LYS A N 1
ATOM 1531 C CA . LYS A 1 181 ? -14.412 0.274 -12.456 1.00 85.62 181 LYS A CA 1
ATOM 1532 C C . LYS A 1 181 ? -13.726 1.446 -11.768 1.00 85.62 181 LYS A C 1
ATOM 1534 O O . LYS A 1 181 ? -13.594 1.437 -10.547 1.00 85.62 181 LYS A O 1
ATOM 1539 N N . ILE A 1 182 ? -13.334 2.453 -12.546 1.00 86.62 182 ILE A N 1
ATOM 1540 C CA . ILE A 1 182 ? -12.864 3.732 -12.003 1.00 86.62 182 ILE A CA 1
ATOM 1541 C C . ILE A 1 182 ? -14.048 4.413 -11.320 1.00 86.62 182 ILE A C 1
ATOM 1543 O O . ILE A 1 182 ? -15.112 4.568 -11.924 1.00 86.62 182 ILE A O 1
ATOM 1547 N N . ILE A 1 183 ? -13.866 4.792 -10.059 1.00 88.38 183 ILE A N 1
ATOM 1548 C CA . ILE A 1 183 ? -14.859 5.549 -9.289 1.00 88.38 183 ILE A CA 1
ATOM 1549 C C . ILE A 1 183 ? -14.404 6.979 -9.000 1.00 88.38 183 ILE A C 1
ATOM 1551 O O . ILE A 1 183 ? -15.252 7.836 -8.766 1.00 88.38 183 ILE A O 1
ATOM 1555 N N . LEU A 1 184 ? -13.095 7.238 -9.034 1.00 86.50 184 LEU A N 1
ATOM 1556 C CA . LEU A 1 184 ? -12.502 8.563 -8.889 1.00 86.50 184 LEU A CA 1
ATOM 1557 C C . LEU A 1 184 ? -11.127 8.577 -9.564 1.00 86.50 184 LEU A C 1
ATOM 1559 O O . LEU A 1 184 ? -10.408 7.580 -9.524 1.00 86.50 184 LEU A O 1
ATOM 1563 N N . GLN A 1 185 ? -10.768 9.702 -10.172 1.00 82.88 185 GLN A N 1
ATOM 1564 C CA . GLN A 1 185 ? -9.447 9.942 -10.742 1.00 82.88 185 GLN A CA 1
ATOM 1565 C C . GLN A 1 185 ? -9.069 11.406 -10.512 1.00 82.88 185 GLN A C 1
ATOM 1567 O O . GLN A 1 185 ? -9.904 12.287 -10.726 1.00 82.88 185 GLN A O 1
ATOM 1572 N N . THR A 1 186 ? -7.840 11.651 -10.057 1.00 80.94 186 THR A N 1
ATOM 1573 C CA . THR A 1 186 ? -7.261 13.000 -10.022 1.00 80.94 186 THR A CA 1
ATOM 1574 C C . THR A 1 186 ? -6.728 13.378 -11.411 1.00 80.94 186 THR A C 1
ATOM 1576 O O . THR A 1 186 ? -6.447 12.507 -12.240 1.00 80.94 186 THR A O 1
ATOM 1579 N N . TYR A 1 187 ? -6.653 14.678 -11.699 1.00 71.62 187 TYR A N 1
ATOM 1580 C CA . TYR A 1 187 ? -6.251 15.214 -13.006 1.00 71.62 187 TYR A CA 1
ATOM 1581 C C . TYR A 1 187 ? -4.934 16.003 -12.916 1.00 71.62 187 TYR A C 1
ATOM 1583 O O . TYR A 1 187 ? -4.456 16.293 -11.819 1.00 71.62 187 TYR A O 1
ATOM 1591 N N . GLU A 1 188 ? -4.386 16.360 -14.084 1.00 71.12 188 GLU A N 1
ATOM 1592 C CA . GLU A 1 188 ? -3.157 17.155 -14.262 1.00 71.12 188 GLU A CA 1
ATOM 1593 C C . GLU A 1 188 ? -1.895 16.445 -13.739 1.00 71.12 188 GLU A C 1
ATOM 1595 O O . GLU A 1 188 ? -1.632 15.304 -14.124 1.00 71.12 188 GLU A O 1
ATOM 1600 N N . ASP A 1 189 ? -1.111 17.103 -12.882 1.00 64.44 189 ASP A N 1
ATOM 1601 C CA . ASP A 1 189 ? 0.142 16.579 -12.320 1.00 64.44 189 ASP A CA 1
ATOM 1602 C C . ASP A 1 189 ? -0.079 15.453 -11.298 1.00 64.44 189 ASP A C 1
ATOM 1604 O O . ASP A 1 189 ? 0.875 14.834 -10.820 1.00 64.44 189 ASP A O 1
ATOM 1608 N N . ARG A 1 190 ? -1.342 15.182 -10.956 1.00 71.94 190 ARG A N 1
ATOM 1609 C CA . ARG A 1 190 ? -1.759 14.153 -10.006 1.00 71.94 190 ARG A CA 1
ATOM 1610 C C . ARG A 1 190 ? -2.108 12.873 -10.736 1.00 71.94 190 ARG A C 1
ATOM 1612 O O . ARG A 1 190 ? -2.568 12.869 -11.880 1.00 71.94 190 ARG A O 1
ATOM 1619 N N . THR A 1 191 ? -1.870 11.759 -10.066 1.00 84.25 191 THR A N 1
ATOM 1620 C CA . THR A 1 191 ? -1.759 10.482 -10.764 1.00 84.25 191 THR A CA 1
ATOM 1621 C C . THR A 1 191 ? -2.488 9.334 -10.069 1.00 84.25 191 THR A C 1
ATOM 1623 O O . THR A 1 191 ? -2.426 8.193 -10.535 1.00 84.25 191 THR A O 1
ATOM 1626 N N . LEU A 1 192 ? -3.233 9.631 -9.002 1.00 90.25 192 LEU A N 1
ATOM 1627 C CA . LEU A 1 192 ? -4.074 8.686 -8.278 1.00 90.25 192 LEU A CA 1
ATOM 1628 C C . LEU A 1 192 ? -5.367 8.329 -9.030 1.00 90.25 192 LEU A C 1
ATOM 1630 O O . LEU A 1 192 ? -6.189 9.182 -9.375 1.00 90.25 192 LEU A O 1
ATOM 1634 N N . VAL A 1 193 ? -5.614 7.027 -9.161 1.00 90.38 193 VAL A N 1
ATOM 1635 C CA . VAL A 1 193 ? -6.900 6.474 -9.600 1.00 90.38 193 VAL A CA 1
ATOM 1636 C C . VAL A 1 193 ? -7.459 5.529 -8.547 1.00 90.38 193 VAL A C 1
ATOM 1638 O O . VAL A 1 193 ? -6.743 4.717 -7.963 1.00 90.38 193 VAL A O 1
ATOM 1641 N N . VAL A 1 194 ? -8.767 5.634 -8.319 1.00 92.62 194 VAL A N 1
ATOM 1642 C CA . VAL A 1 194 ? -9.520 4.823 -7.365 1.00 92.62 194 VAL A CA 1
ATOM 1643 C C . VAL A 1 194 ? -10.444 3.874 -8.117 1.00 92.62 194 VAL A C 1
ATOM 1645 O O . VAL A 1 194 ? -11.290 4.294 -8.913 1.00 92.62 194 VAL A O 1
ATOM 1648 N N . PHE A 1 195 ? -10.316 2.587 -7.819 1.00 91.69 195 PHE A N 1
ATOM 1649 C CA . PHE A 1 195 ? -11.059 1.501 -8.438 1.00 91.69 195 PHE A CA 1
ATOM 1650 C C . PHE A 1 195 ? -11.948 0.758 -7.441 1.00 91.69 195 PHE A C 1
ATOM 1652 O O . PHE A 1 195 ? -11.632 0.628 -6.258 1.00 91.69 195 PHE A O 1
ATOM 1659 N N . LYS A 1 196 ? -13.032 0.193 -7.973 1.00 91.44 196 LYS A N 1
ATOM 1660 C CA . LYS A 1 196 ? -13.824 -0.888 -7.371 1.00 91.44 196 LYS A CA 1
ATOM 1661 C C . LYS A 1 196 ? -13.846 -2.099 -8.287 1.00 91.44 196 LYS A C 1
ATOM 1663 O O . LYS A 1 196 ? -13.658 -1.945 -9.493 1.00 91.44 196 LYS A O 1
ATOM 1668 N N . LEU A 1 197 ? -14.137 -3.274 -7.736 1.00 87.31 197 LEU A N 1
ATOM 1669 C CA . LEU A 1 197 ? -14.542 -4.413 -8.558 1.00 87.31 197 LEU A CA 1
ATOM 1670 C C . LEU A 1 197 ? -15.815 -4.081 -9.353 1.00 87.31 197 LEU A C 1
ATOM 1672 O O . LEU A 1 197 ? -16.675 -3.332 -8.878 1.00 87.31 197 LEU A O 1
ATOM 1676 N N . ARG A 1 198 ? -15.883 -4.602 -10.578 1.00 80.75 198 ARG A N 1
ATOM 1677 C CA . ARG A 1 198 ? -17.096 -4.601 -11.402 1.00 80.75 198 ARG A CA 1
ATOM 1678 C C . ARG A 1 198 ? -18.104 -5.636 -10.928 1.00 80.75 198 ARG A C 1
ATOM 1680 O O . ARG A 1 198 ? -17.665 -6.697 -10.434 1.00 80.75 198 ARG A O 1
#

Secondary structure (DSSP, 8-state):
------HHHHHHHHHHHHH-TTGGGSSS-HHHHHHHHHT--TT-EEEEES-SHHHHHHHTTSSEEEEEE--HHHHHHHHHHHHT-HHHHHHEEEEEE----TTGGG---TT----TTTSHHHHHGGGGG--S--SEEEE-SSSHHHHHHHTGGG--TT-EEEESSGGG-TTGGGHHHHTEEEEEE--TT---EEEEE-

Nearest PDB structures (foldseek):
  3cvo-assembly2_D  TM=7.878E-01  e=2.269E-08  Ruegeria pomeroyi DSS-3
  6zqg-assembly1_JL  TM=6.038E-01  e=1.157E-04  Saccharomyces cerevisiae S288C
  2hte-assembly2_B  TM=5.335E-01  e=4.741E-05  Plasmodium falciparum 3D7
  3o4f-assembly3_F  TM=4.870E-01  e=3.205E-04  Escherichia coli K-12
  8pha-assembly1_A  TM=4.203E-01  e=3.008E-04  Pleurotus sapidus

Sequence (198 aa):
LLFIINYNKLFYVTYEEETNKYASLVFMSAEERNIIRLYLNKSHTMLEYGSGYSTLYFSQFVNAYYSIEHNEQWYKTIKNLIDHSPIVSSIIKKYILISINPGYKGWKGGFSEGNKIQFHDYIQAVHSLNVRKFDRVLIDGRARVDCAFEIYPYLDRNSIIFVHDYTKRSHYFNISKKYYKIILQTYEDRTLVVFKLR

Organism: NCBI:txid433720

Foldseek 3Di:
DPDPPPVVLLVVLLVCLVVDPLNVVDPADPVLSSVQLSLFAADFAEEEEDDDSCLVPRLLHYQAYEYFHADPVRLVVVVVVCVVDPSSVNRYPYYDYDHFDAPQVNHNDDPGQDACVRCVCSLQVVVVSPAQAGLEYEYPHHNSQSSLVSCLRRYDQNHKYKYWQAPPDPVSVVSCPAFWPFPDADDDPGGITMIGGD

pLDDT: mean 89.39, std 12.82, range [34.22, 98.88]

Solvent-accessible surface area (backbone atoms only — not comparable to full-atom values): 11102 Å² total; per-residue (Å²): 132,84,76,84,69,54,64,68,61,52,51,53,50,52,54,57,42,78,72,35,90,40,48,87,64,25,97,60,55,71,66,57,51,46,58,55,51,75,75,56,40,67,85,33,36,34,40,30,36,37,64,47,42,52,54,64,38,58,38,75,42,34,49,34,26,35,37,37,26,41,51,63,71,61,42,52,56,46,49,53,57,34,72,76,27,70,73,46,42,74,22,48,76,45,78,46,80,40,79,62,62,64,55,46,93,72,31,82,36,88,90,53,51,65,37,62,86,60,39,43,68,57,48,52,48,65,74,78,64,81,65,76,61,36,41,33,35,41,35,61,54,57,27,50,66,52,36,59,58,64,47,50,83,31,49,50,86,79,19,37,39,36,34,49,72,45,78,83,49,87,73,51,61,60,56,53,70,77,55,29,37,78,79,47,69,56,68,84,99,43,26,43,34,32,31,29,54,105

Mean predicted aligned error: 5.39 Å

InterPro domains:
  IPR029063 S-adenosyl-L-methionine-dependent methyltransferase superfamily [G3DSA:3.40.50.150] (14-198)
  IPR029063 S-adenosyl-L-methionine-dependent methyltransferase superfamily [SSF53335] (38-168)